Protein AF-A0A934CLJ4-F1 (afdb_monomer_lite)

Foldseek 3Di:
DDDDDDDDDDDDDDDDDDDDDDDDPDDDPPPPDPPPDDPVNVVVVVVPPPPPPDPDPDDDDDDDDDDDDDDDPPVPPVVVVVVVVVVVVVVVVVVCVVPVDPPDPPPPPPDDPDDPDPDDDDDDDDDDDDDDPPPPPCDPVNVVVVVVVVVVVVVVVVVVVVVVVVVVVVVVVVVVVVVVVVVVVVVVVVVVVVVVVVVVVVVVVVVVVVVVVVVVVVVVVVVVCPQPAQQSVLVPPPDPVRSVVSSQVVCVDPVNVPPPVSVVVVVVVVVVVVPPPD

Sequence (278 aa):
MKTPTIGLLSSRGHKHRTGLQGKAPSASKRRPAASALSQDELLAKIDSLDWDETVTPDTASPRNGKANTPYPDHSTSNWRVVAIVATLAVFLAVLYFALAPEPAPRITADEAPTPISSAAGSPATANAGDQAPVAPEISAAAVAAAEERRTALYAHAIEQAEAKVQQKADARRKLREAREAERTRVQAQQERERREKEEARARAERDAEEAARSAKAREQAAAAKGPASPQESCAGETGVIARGFCEARACGKAEWRSHPFCVKRIEEQLRSFGQGGG

Secondary structure (DSSP, 8-state):
--PPP-------------------------PPPTTSS-HHHHHHHHHTS-TT----------------------TTTHHHHHHHHHHHHHHHHHHHHHHS---------------------------------------HHHHHHHHHHHHHHHHHHHHHHHHHHHHHHHHHHHHHHHHHHHHHHHHHHHHHHHHHHHHHHHHHHHHHHHHHHHHHHHHHHHHHT--SSHHHHTTT--SHHHHHHHHHHHHTSTTTTTSHHHHHHHHHHHHHHHHS--

pLDDT: mean 73.6, std 20.49, range [37.88, 98.56]

Radius of gyration: 49.79 Å; chains: 1; bounding box: 113×88×141 Å

Structure (mmCIF, N/CA/C/O backbone):
data_AF-A0A934CLJ4-F1
#
_entry.id   AF-A0A934CLJ4-F1
#
loop_
_atom_site.group_PDB
_atom_site.id
_atom_site.type_symbol
_atom_site.label_atom_id
_atom_site.label_alt_id
_atom_site.label_comp_id
_atom_site.label_asym_id
_atom_site.label_entity_id
_atom_site.label_seq_id
_atom_site.pdbx_PDB_ins_code
_atom_site.Cartn_x
_atom_site.Cartn_y
_atom_site.Cartn_z
_at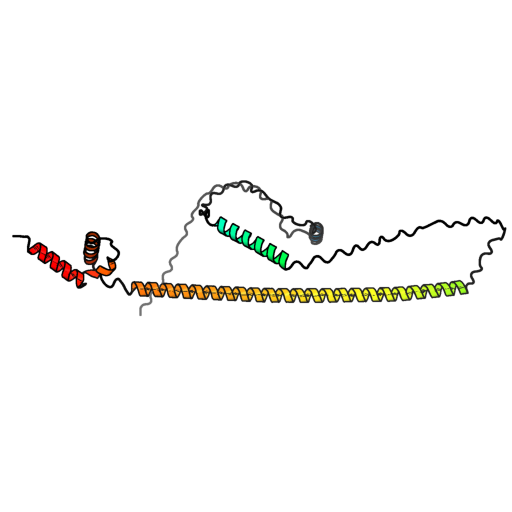om_site.occupancy
_atom_site.B_iso_or_equiv
_atom_site.auth_seq_id
_atom_site.auth_comp_id
_atom_site.auth_asym_id
_atom_site.auth_atom_id
_atom_site.pdbx_PDB_model_num
ATOM 1 N N . MET A 1 1 ? -27.952 51.557 35.970 1.00 43.47 1 MET A N 1
ATOM 2 C CA . MET A 1 1 ? -27.296 50.556 35.101 1.00 43.47 1 MET A CA 1
ATOM 3 C C . MET A 1 1 ? -25.871 50.386 35.608 1.00 43.47 1 MET A C 1
ATOM 5 O O . MET A 1 1 ? -25.142 51.365 35.622 1.00 43.47 1 MET A O 1
ATOM 9 N N . LYS A 1 2 ? -25.534 49.223 36.178 1.00 40.78 2 LYS A N 1
ATOM 10 C CA . LYS A 1 2 ? -24.244 48.961 36.841 1.00 40.78 2 LYS A CA 1
ATOM 11 C C . LYS A 1 2 ? -23.414 48.027 35.959 1.00 40.78 2 LYS A C 1
ATOM 13 O O . LYS A 1 2 ? -23.826 46.898 35.723 1.00 40.78 2 LYS A O 1
ATOM 18 N N . THR A 1 3 ? -22.272 48.506 35.484 1.00 52.91 3 THR A N 1
ATOM 19 C CA . THR A 1 3 ? -21.220 47.719 34.827 1.00 52.91 3 THR A CA 1
ATOM 20 C C . THR A 1 3 ? -20.296 47.102 35.879 1.00 52.91 3 THR A C 1
ATOM 22 O O . THR A 1 3 ? -19.824 47.842 36.744 1.00 52.91 3 THR A O 1
ATOM 25 N N . PRO A 1 4 ? -19.987 45.797 35.825 1.00 62.88 4 PRO A N 1
ATOM 26 C CA . PRO A 1 4 ? -18.894 45.239 36.605 1.00 62.88 4 PRO A CA 1
ATOM 27 C C . PRO A 1 4 ? -17.567 45.281 35.833 1.00 62.88 4 PRO A C 1
ATOM 29 O O . PRO A 1 4 ? -17.445 44.807 34.706 1.00 62.88 4 PRO A O 1
ATOM 32 N N . THR A 1 5 ? -16.575 45.860 36.502 1.00 59.19 5 THR A N 1
ATOM 33 C CA . THR A 1 5 ? -15.150 45.908 36.169 1.00 59.19 5 THR A CA 1
ATOM 34 C C . THR A 1 5 ? -14.530 44.512 36.269 1.00 59.19 5 THR A C 1
ATOM 36 O O . THR A 1 5 ? -14.583 43.892 37.329 1.00 59.19 5 THR A O 1
ATOM 39 N N . ILE A 1 6 ? -13.912 44.020 35.191 1.00 58.59 6 ILE A N 1
ATOM 40 C CA . ILE A 1 6 ? -13.134 42.772 35.198 1.00 58.59 6 ILE A CA 1
ATOM 41 C C . ILE A 1 6 ? -11.700 43.101 35.624 1.00 58.59 6 ILE A C 1
ATOM 43 O O . ILE A 1 6 ? -10.985 43.835 34.943 1.00 58.59 6 ILE A O 1
ATOM 47 N N . GLY A 1 7 ? -11.307 42.575 36.784 1.00 52.12 7 GLY A N 1
ATOM 48 C CA . GLY A 1 7 ? -9.966 42.692 37.343 1.00 52.12 7 GLY A CA 1
ATOM 49 C C . GLY A 1 7 ? -8.978 41.728 36.686 1.00 52.12 7 GLY A C 1
ATOM 50 O O . GLY A 1 7 ? -9.219 40.526 36.598 1.00 52.12 7 GLY A O 1
ATOM 51 N N . LEU A 1 8 ? -7.843 42.282 36.263 1.00 56.00 8 LEU A N 1
ATOM 52 C CA . LEU A 1 8 ? -6.624 41.578 35.872 1.00 56.00 8 LEU A CA 1
ATOM 53 C C . LEU A 1 8 ? -5.983 40.913 37.099 1.00 56.00 8 LEU A C 1
ATOM 55 O O . LEU A 1 8 ? -5.574 41.604 38.032 1.00 56.00 8 LEU A O 1
ATOM 59 N N . LEU A 1 9 ? -5.832 39.588 37.076 1.00 53.31 9 LEU A N 1
ATOM 60 C CA . LEU A 1 9 ? -5.028 38.848 38.050 1.00 53.31 9 LEU A CA 1
ATOM 61 C C . LEU A 1 9 ? -3.759 38.310 37.389 1.00 53.31 9 LEU A C 1
ATOM 63 O O . LEU A 1 9 ? -3.749 37.334 36.646 1.00 53.31 9 LEU A O 1
ATOM 67 N N . SER A 1 10 ? -2.687 39.031 37.702 1.00 47.97 10 SER A N 1
ATOM 68 C CA . SER A 1 10 ? -1.281 38.696 37.534 1.00 47.97 10 SER A CA 1
ATOM 69 C C . SER A 1 10 ? -0.895 37.591 38.523 1.00 47.97 10 SER A C 1
ATOM 71 O O . SER A 1 10 ? -0.959 37.802 39.734 1.00 47.97 10 SER A O 1
ATOM 73 N N . SER A 1 11 ? -0.472 36.423 38.033 1.00 51.44 11 SER A N 1
ATOM 74 C CA . SER A 1 11 ? 0.137 35.380 38.868 1.00 51.44 11 SER A CA 1
ATOM 75 C C . SER A 1 11 ? 1.619 35.231 38.532 1.00 51.44 11 SER A C 1
ATOM 77 O O . SER A 1 11 ? 2.007 34.754 37.465 1.00 51.44 11 SER A O 1
ATOM 79 N N . ARG A 1 12 ? 2.427 35.694 39.489 1.00 51.38 12 ARG A N 1
ATOM 80 C CA . ARG A 1 12 ? 3.889 35.667 39.551 1.00 51.38 12 ARG A CA 1
ATOM 81 C C . ARG A 1 12 ? 4.458 34.248 39.560 1.00 51.38 12 ARG A C 1
ATOM 83 O O . ARG A 1 12 ? 3.846 33.306 40.047 1.00 51.38 12 ARG A O 1
ATOM 90 N N . GLY A 1 13 ? 5.693 34.168 39.072 1.00 46.34 13 GLY A N 1
ATOM 91 C CA . GLY A 1 13 ? 6.488 32.960 38.910 1.00 46.34 13 GLY A CA 1
ATOM 92 C C . GLY A 1 13 ? 6.740 32.130 40.169 1.00 46.34 13 GLY A C 1
ATOM 93 O O . GLY A 1 13 ? 6.868 32.634 41.285 1.00 46.34 13 GLY A O 1
ATOM 94 N N . HIS A 1 14 ? 6.950 30.840 39.923 1.00 41.31 14 HIS A N 1
ATOM 95 C CA . HIS A 1 14 ? 7.683 29.940 40.802 1.00 41.31 14 HIS A CA 1
ATOM 96 C C . HIS A 1 14 ? 8.909 29.420 40.050 1.00 41.31 14 HIS A C 1
ATOM 98 O O . HIS A 1 14 ? 8.807 28.646 39.102 1.00 41.31 14 HIS A O 1
ATOM 104 N N . LYS A 1 15 ? 10.088 29.895 40.467 1.00 48.56 15 LYS A N 1
ATOM 105 C CA . LYS A 1 15 ? 11.386 29.335 40.085 1.00 48.56 15 LYS A CA 1
ATOM 106 C C . LYS A 1 15 ? 11.663 28.149 41.007 1.00 48.56 15 LYS A C 1
ATOM 108 O O . LYS A 1 15 ? 12.093 28.359 42.137 1.00 48.56 15 LYS A O 1
ATOM 113 N N . HIS A 1 16 ? 11.475 26.923 40.527 1.00 43.22 16 HIS A N 1
ATOM 114 C CA . HIS A 1 16 ? 12.091 25.760 41.162 1.00 43.22 16 HIS A CA 1
ATOM 115 C C . HIS A 1 16 ? 13.487 25.549 40.580 1.00 43.22 16 HIS A C 1
ATOM 117 O O . HIS A 1 16 ? 13.670 25.140 39.437 1.00 43.22 16 HIS A O 1
ATOM 123 N N . ARG A 1 17 ? 14.479 25.887 41.403 1.00 48.97 17 ARG A N 1
ATOM 124 C CA . ARG A 1 17 ? 15.897 25.597 41.217 1.00 48.97 17 ARG A CA 1
ATOM 125 C C . ARG A 1 17 ? 16.159 24.242 41.874 1.00 48.97 17 ARG A C 1
ATOM 127 O O . ARG A 1 17 ? 16.379 24.185 43.078 1.00 48.97 17 ARG A O 1
ATOM 134 N N . THR A 1 18 ? 16.111 23.158 41.109 1.00 54.62 18 THR A N 1
ATOM 135 C CA . THR A 1 18 ? 16.647 21.862 41.541 1.00 54.62 18 THR A CA 1
ATOM 136 C C . THR A 1 18 ? 18.012 21.675 40.899 1.00 54.62 18 THR A C 1
ATOM 138 O O . THR A 1 18 ? 18.153 21.489 39.693 1.00 54.62 18 THR A O 1
ATOM 141 N N . GLY A 1 19 ? 19.043 21.807 41.731 1.00 53.06 19 GLY A N 1
ATOM 142 C CA . GLY A 1 19 ? 20.395 21.415 41.381 1.00 53.06 19 GLY A CA 1
ATOM 143 C C . GLY A 1 19 ? 20.457 19.900 41.256 1.00 53.06 19 GLY A C 1
ATOM 144 O O . GLY A 1 19 ? 20.259 19.186 42.235 1.00 53.06 19 GLY A O 1
ATOM 145 N N . LEU A 1 20 ? 20.757 19.421 40.054 1.00 49.03 20 LEU A N 1
ATOM 146 C CA . LEU A 1 20 ? 21.287 18.086 39.844 1.00 49.03 20 LEU A CA 1
ATOM 147 C C . LEU A 1 20 ? 22.636 18.225 39.153 1.00 49.03 20 LEU A C 1
ATOM 149 O O . LEU A 1 20 ? 22.788 18.883 38.127 1.00 49.03 20 LEU A O 1
ATOM 153 N N . GLN A 1 21 ? 23.616 17.647 39.835 1.00 46.59 21 GLN A N 1
ATOM 154 C CA . GLN A 1 21 ? 25.028 17.609 39.520 1.00 46.59 21 GLN A CA 1
ATOM 155 C C . GLN A 1 21 ? 25.246 17.183 38.067 1.00 46.59 21 GLN A C 1
ATOM 157 O O . GLN A 1 21 ? 24.795 16.119 37.637 1.00 46.59 21 GLN A O 1
ATOM 162 N N . GLY A 1 22 ? 25.959 18.025 37.320 1.00 40.25 22 GLY A N 1
ATOM 163 C CA . GLY A 1 22 ? 26.424 17.714 35.980 1.00 40.25 22 GLY A CA 1
ATOM 164 C C . GLY A 1 22 ? 27.410 16.553 36.026 1.00 40.25 22 GLY A C 1
ATOM 165 O O . GLY A 1 22 ? 28.587 16.738 36.325 1.00 40.25 22 GLY A O 1
ATOM 166 N N . LYS A 1 23 ? 26.930 15.351 35.700 1.00 45.44 23 LYS A N 1
ATOM 167 C CA . LYS A 1 23 ? 27.780 14.300 35.141 1.00 45.44 23 LYS A CA 1
ATOM 168 C C . LYS A 1 23 ? 28.369 14.837 33.840 1.00 45.44 23 LYS A C 1
ATOM 170 O O . LYS A 1 23 ? 27.632 15.283 32.962 1.00 45.44 23 LYS A O 1
ATOM 175 N N . ALA A 1 24 ? 29.694 14.800 33.746 1.00 49.22 24 ALA A N 1
ATOM 176 C CA . ALA A 1 24 ? 30.433 15.138 32.543 1.00 49.22 24 ALA A CA 1
ATOM 177 C C . ALA A 1 24 ? 29.841 14.399 31.325 1.00 49.22 24 ALA A C 1
ATOM 179 O O . ALA A 1 24 ? 29.610 13.187 31.411 1.00 49.22 24 ALA A O 1
ATOM 180 N N . PRO A 1 25 ? 29.593 15.083 30.195 1.00 46.69 25 PRO A N 1
ATOM 181 C CA . PRO A 1 25 ? 29.253 14.400 28.964 1.00 46.69 25 PRO A CA 1
ATOM 182 C C . PRO A 1 25 ? 30.481 13.605 28.520 1.00 46.69 25 PRO A C 1
ATOM 184 O O . PRO A 1 25 ? 31.474 14.161 28.053 1.00 46.69 25 PRO A O 1
ATOM 187 N N . SER A 1 26 ? 30.405 12.285 28.691 1.00 45.12 26 SER A N 1
ATOM 188 C CA . SER A 1 26 ? 31.220 11.337 27.939 1.00 45.12 26 SER A CA 1
ATOM 189 C C . SER A 1 26 ? 31.194 11.757 26.472 1.00 45.12 26 SER A C 1
ATOM 191 O O . SER A 1 26 ? 30.124 12.060 25.936 1.00 45.12 26 SER A O 1
ATOM 193 N N . ALA A 1 27 ? 32.380 11.847 25.871 1.00 51.47 27 ALA A N 1
ATOM 194 C CA . ALA A 1 27 ? 32.611 12.269 24.502 1.00 51.47 27 ALA A CA 1
ATOM 195 C C . ALA A 1 27 ? 31.783 11.418 23.530 1.00 51.47 27 ALA A C 1
ATOM 197 O O . ALA A 1 27 ? 32.217 10.389 23.016 1.00 51.47 27 ALA A O 1
ATOM 198 N N . SER A 1 28 ? 30.560 11.880 23.279 1.00 45.19 28 SER A N 1
ATOM 199 C CA . SER A 1 28 ? 29.764 11.494 22.133 1.00 45.19 28 SER A CA 1
ATOM 200 C C . SER A 1 28 ? 30.617 11.785 20.908 1.00 45.19 28 SER A C 1
ATOM 202 O O . SER A 1 28 ? 30.963 12.941 20.646 1.00 45.19 28 SER A O 1
ATOM 204 N N . LYS A 1 29 ? 30.998 10.721 20.192 1.00 49.94 29 LYS A N 1
ATOM 205 C CA . LYS A 1 29 ? 31.448 10.778 18.803 1.00 49.94 29 LYS A CA 1
ATOM 206 C C . LYS A 1 29 ? 30.400 11.583 18.039 1.00 49.94 29 LYS A C 1
ATOM 208 O O . LYS A 1 29 ? 29.399 11.038 17.579 1.00 49.94 29 LYS A O 1
ATOM 213 N N . ARG A 1 30 ? 30.618 12.897 17.948 1.00 41.31 30 ARG A N 1
ATOM 214 C CA . ARG A 1 30 ? 29.887 13.778 17.048 1.00 41.31 30 ARG A CA 1
ATOM 215 C C . ARG A 1 30 ? 30.091 13.189 15.663 1.00 41.31 30 ARG A C 1
ATOM 217 O O . ARG A 1 30 ? 31.184 13.273 15.110 1.00 41.31 30 ARG A O 1
ATOM 224 N N . ARG A 1 31 ? 29.051 12.547 15.127 1.00 53.31 31 ARG A N 1
ATOM 225 C CA . ARG A 1 31 ? 28.961 12.334 13.687 1.00 53.31 31 ARG A CA 1
ATOM 226 C C . ARG A 1 31 ? 29.119 13.717 13.045 1.00 53.31 31 ARG A C 1
ATOM 228 O O . ARG A 1 31 ? 28.421 14.639 13.481 1.00 53.31 31 ARG A O 1
ATOM 235 N N . PRO A 1 32 ? 30.050 13.895 12.096 1.00 50.75 32 PRO A N 1
ATOM 236 C CA . PRO A 1 32 ? 30.158 15.154 11.381 1.00 50.75 32 PRO A CA 1
ATOM 237 C C . PRO A 1 32 ? 28.807 15.457 10.728 1.00 50.75 32 PRO A C 1
ATOM 239 O O . PRO A 1 32 ? 28.125 14.552 10.240 1.00 50.75 32 PRO A O 1
ATOM 242 N N . ALA A 1 33 ? 28.390 16.721 10.784 1.00 51.31 33 ALA A N 1
ATOM 243 C CA . ALA A 1 33 ? 27.201 17.175 10.083 1.00 51.31 33 ALA A CA 1
ATOM 244 C C . ALA A 1 33 ? 27.363 16.845 8.590 1.00 51.31 33 ALA A C 1
ATOM 246 O O . ALA A 1 33 ? 28.395 17.156 7.998 1.00 51.31 33 ALA A O 1
ATOM 247 N N . ALA A 1 34 ? 26.356 16.207 7.992 1.00 52.91 34 ALA A N 1
ATOM 248 C CA . ALA A 1 34 ? 26.368 15.725 6.605 1.00 52.91 34 ALA A CA 1
ATOM 249 C C . ALA A 1 34 ? 26.437 16.844 5.541 1.00 52.91 34 ALA A C 1
ATOM 251 O O . ALA A 1 34 ? 26.334 16.579 4.351 1.00 52.91 34 ALA A O 1
ATOM 252 N N . SER A 1 35 ? 26.605 18.095 5.962 1.00 53.34 35 SER A N 1
ATOM 253 C CA . SER A 1 35 ? 26.560 19.299 5.136 1.00 53.34 35 SER A CA 1
ATOM 254 C C . SER A 1 35 ? 27.938 19.892 4.805 1.00 53.34 35 SER A C 1
ATOM 256 O O . SER A 1 35 ? 27.996 20.992 4.270 1.00 53.34 35 SER A O 1
ATOM 258 N N . ALA A 1 36 ? 29.040 19.190 5.097 1.00 52.06 36 ALA A N 1
ATOM 259 C CA . ALA A 1 36 ? 30.405 19.677 4.839 1.00 52.06 36 ALA A CA 1
ATOM 260 C C . ALA A 1 36 ? 31.214 18.835 3.832 1.00 52.06 36 ALA A C 1
ATOM 262 O O . ALA A 1 36 ? 32.422 19.015 3.726 1.00 52.06 36 ALA A O 1
ATOM 263 N N . LEU A 1 37 ? 30.577 17.908 3.114 1.00 57.59 37 LEU A N 1
ATOM 264 C CA . LEU A 1 37 ? 31.243 17.076 2.108 1.00 57.59 37 LEU A CA 1
ATOM 265 C C . LEU A 1 37 ? 30.983 17.665 0.721 1.00 57.59 37 LEU A C 1
ATOM 267 O O . LEU A 1 37 ? 29.829 17.908 0.364 1.00 57.59 37 LEU A O 1
ATOM 271 N N . SER A 1 38 ? 32.048 17.920 -0.042 1.00 76.12 38 SER A N 1
ATOM 272 C CA . SER A 1 38 ? 31.923 18.339 -1.438 1.00 76.12 38 SER A CA 1
ATOM 273 C C . SER A 1 38 ? 31.208 17.249 -2.242 1.00 76.12 38 SER A C 1
ATOM 275 O O . SER A 1 38 ? 31.270 16.063 -1.910 1.00 76.12 38 SER A O 1
ATOM 277 N N . GLN A 1 39 ? 30.492 17.649 -3.294 1.00 75.75 39 GLN A N 1
ATOM 278 C CA . GLN A 1 39 ? 29.683 16.740 -4.112 1.00 75.75 39 GLN A CA 1
ATOM 279 C C . GLN A 1 39 ? 30.509 15.565 -4.670 1.00 75.75 39 GLN A C 1
ATOM 281 O O . GLN A 1 39 ? 30.016 14.439 -4.719 1.00 75.75 39 GLN A O 1
ATOM 286 N N . ASP A 1 40 ? 31.782 15.809 -4.983 1.00 76.31 40 ASP A N 1
ATOM 287 C CA . ASP A 1 40 ? 32.716 14.794 -5.476 1.00 76.31 40 ASP A CA 1
ATOM 288 C C . ASP A 1 40 ? 33.113 13.778 -4.393 1.00 76.31 40 ASP A C 1
ATOM 290 O O . ASP A 1 40 ? 33.244 12.588 -4.673 1.00 76.31 40 ASP A O 1
ATOM 294 N N . GLU A 1 41 ? 33.226 14.200 -3.129 1.00 75.19 41 GLU A N 1
ATOM 295 C CA . GLU A 1 41 ? 33.520 13.288 -2.016 1.00 75.19 41 GLU A CA 1
ATOM 296 C C . GLU A 1 41 ? 32.293 12.445 -1.627 1.00 75.19 41 GLU A C 1
ATOM 298 O O . GLU A 1 41 ? 32.416 11.313 -1.153 1.00 75.19 41 GLU A O 1
ATOM 303 N N . LEU A 1 42 ? 31.094 12.986 -1.859 1.00 76.38 42 LEU A N 1
ATOM 304 C CA . LEU A 1 42 ? 29.827 12.271 -1.715 1.00 76.38 42 LEU A CA 1
ATOM 305 C C . LEU A 1 42 ? 29.674 11.190 -2.790 1.00 76.38 42 LEU A C 1
ATOM 307 O O . LEU A 1 42 ? 29.282 10.071 -2.466 1.00 76.38 42 LEU A O 1
ATOM 311 N N . LEU A 1 43 ? 30.040 11.493 -4.038 1.00 73.62 43 LEU A N 1
ATOM 312 C CA . LEU A 1 43 ? 30.034 10.523 -5.136 1.00 73.62 43 LEU A CA 1
ATOM 313 C C . LEU A 1 43 ? 31.081 9.422 -4.928 1.00 73.62 43 LEU A C 1
ATOM 315 O O . LEU A 1 43 ? 30.746 8.249 -5.057 1.00 73.62 43 LEU A O 1
ATOM 319 N N . ALA A 1 44 ? 32.293 9.769 -4.484 1.00 75.56 44 ALA A N 1
ATOM 320 C CA . ALA A 1 44 ? 33.327 8.780 -4.171 1.00 75.56 44 ALA A CA 1
ATOM 321 C C . ALA A 1 44 ? 32.926 7.833 -3.022 1.00 75.56 44 ALA A C 1
ATOM 323 O O . ALA A 1 44 ? 33.234 6.645 -3.062 1.00 75.56 44 ALA A O 1
ATOM 324 N N . LYS A 1 45 ? 32.199 8.334 -2.011 1.00 73.69 45 LYS A N 1
ATOM 325 C CA . LYS A 1 45 ? 31.682 7.501 -0.908 1.00 73.69 45 LYS A CA 1
ATOM 326 C C . LYS A 1 45 ? 30.520 6.597 -1.315 1.00 73.69 45 LYS A C 1
ATOM 328 O O . LYS A 1 45 ? 30.359 5.536 -0.716 1.00 73.69 45 LYS A O 1
ATOM 333 N N . ILE A 1 46 ? 29.714 7.013 -2.292 1.00 74.94 46 ILE A N 1
ATOM 334 C CA . ILE A 1 46 ? 28.617 6.200 -2.835 1.00 74.94 46 ILE A CA 1
ATOM 335 C C . ILE A 1 46 ? 29.170 5.084 -3.729 1.00 74.94 46 ILE A C 1
ATOM 337 O O . ILE A 1 46 ? 28.672 3.966 -3.641 1.00 74.94 46 ILE A O 1
ATOM 341 N N . ASP A 1 47 ? 30.227 5.352 -4.500 1.00 75.50 47 ASP A N 1
ATOM 342 C CA . ASP A 1 47 ? 30.923 4.325 -5.290 1.00 75.50 47 ASP A CA 1
ATOM 343 C C . ASP A 1 47 ? 31.735 3.349 -4.421 1.00 75.50 47 ASP A C 1
ATOM 345 O O . ASP A 1 47 ? 31.928 2.202 -4.808 1.00 75.50 47 ASP A O 1
ATOM 349 N N . SER A 1 48 ? 32.184 3.762 -3.227 1.00 67.69 48 SER A N 1
ATOM 350 C CA . SER A 1 48 ? 32.874 2.864 -2.285 1.00 67.69 48 SER A CA 1
ATOM 351 C C . SER A 1 48 ? 31.941 2.015 -1.415 1.00 67.69 48 SER A C 1
ATOM 353 O O . SER A 1 48 ? 32.419 1.202 -0.626 1.00 67.69 48 SER A O 1
ATOM 355 N N . LEU A 1 49 ? 30.626 2.249 -1.475 1.00 63.38 49 LEU A N 1
ATOM 356 C CA . LEU A 1 49 ? 29.654 1.379 -0.821 1.00 63.38 49 LEU A CA 1
ATOM 357 C C . LEU A 1 49 ? 29.513 0.137 -1.695 1.00 63.38 49 LEU A C 1
ATOM 359 O O . LEU A 1 49 ? 28.894 0.180 -2.749 1.00 63.38 49 LEU A O 1
ATOM 363 N N . ASP A 1 50 ? 30.157 -0.938 -1.259 1.00 53.97 50 ASP A N 1
ATOM 364 C CA . ASP A 1 50 ? 30.128 -2.241 -1.908 1.00 53.97 50 ASP A CA 1
ATOM 365 C C . ASP A 1 50 ? 28.689 -2.785 -1.869 1.00 53.97 50 ASP A C 1
ATOM 367 O O . ASP A 1 50 ? 28.168 -3.158 -0.816 1.00 53.97 50 ASP A O 1
ATOM 371 N N . TRP A 1 51 ? 27.990 -2.721 -3.004 1.00 66.38 51 TRP A N 1
ATOM 372 C CA . TRP A 1 51 ? 26.579 -3.117 -3.117 1.00 66.38 51 TRP A CA 1
ATOM 373 C C . TRP A 1 51 ? 26.394 -4.635 -3.265 1.00 66.38 51 TRP A C 1
ATOM 375 O O . TRP A 1 51 ? 25.252 -5.094 -3.297 1.00 66.38 51 TRP A O 1
ATOM 385 N N . ASP A 1 52 ? 27.487 -5.403 -3.327 1.00 44.53 52 ASP A N 1
ATOM 386 C CA . ASP A 1 52 ? 27.473 -6.862 -3.500 1.00 44.53 52 ASP A CA 1
ATOM 387 C C . ASP A 1 52 ? 27.590 -7.654 -2.185 1.00 44.53 52 ASP A C 1
ATOM 389 O O . ASP A 1 52 ? 27.597 -8.887 -2.199 1.00 44.53 52 ASP A O 1
ATOM 393 N N . GLU A 1 53 ? 27.599 -6.994 -1.021 1.00 43.41 53 GLU A N 1
ATOM 394 C CA . GLU A 1 53 ? 27.527 -7.709 0.255 1.00 43.41 53 GLU A CA 1
ATOM 395 C C . GLU A 1 53 ? 26.077 -8.148 0.527 1.00 43.41 53 GLU A C 1
ATOM 397 O O . GLU A 1 53 ? 25.265 -7.454 1.147 1.00 43.41 53 GLU A O 1
ATOM 402 N N . THR A 1 54 ? 25.727 -9.330 0.012 1.00 44.69 54 THR A N 1
ATOM 403 C CA . THR A 1 54 ? 24.506 -10.057 0.365 1.00 44.69 54 THR A CA 1
ATOM 404 C C . THR A 1 54 ? 24.408 -10.163 1.882 1.00 44.69 54 THR A C 1
ATOM 406 O O . THR A 1 54 ? 25.142 -10.927 2.507 1.00 44.69 54 THR A O 1
ATOM 409 N N . VAL A 1 55 ? 23.488 -9.401 2.472 1.00 46.16 55 VAL A N 1
ATOM 410 C CA . VAL A 1 55 ? 23.156 -9.458 3.897 1.00 46.16 55 VAL A CA 1
ATOM 411 C C . VAL A 1 55 ? 22.600 -10.848 4.209 1.00 46.16 55 VAL A C 1
ATOM 413 O O . VAL A 1 55 ? 21.402 -11.103 4.086 1.00 46.16 55 VAL A O 1
ATOM 416 N N . THR A 1 56 ? 23.476 -11.763 4.611 1.00 41.53 56 THR A N 1
ATOM 417 C CA . THR A 1 56 ? 23.100 -13.002 5.288 1.00 41.53 56 THR A CA 1
ATOM 418 C C . THR A 1 56 ? 22.684 -12.651 6.718 1.00 41.53 56 THR A C 1
ATOM 420 O O . THR A 1 56 ? 23.486 -12.074 7.458 1.00 41.53 56 THR A O 1
ATOM 423 N N . PRO A 1 57 ? 21.447 -12.957 7.140 1.00 46.25 57 PRO A N 1
ATOM 424 C CA . PRO A 1 57 ? 20.988 -12.674 8.489 1.00 46.25 57 PRO A CA 1
ATOM 425 C C . PRO A 1 57 ? 21.501 -13.757 9.446 1.00 46.25 57 PRO A C 1
ATOM 427 O O . PRO A 1 57 ? 20.737 -14.623 9.858 1.00 46.25 57 PRO A O 1
ATOM 430 N N . ASP A 1 58 ? 22.782 -13.702 9.814 1.00 41.03 58 ASP A N 1
ATOM 431 C CA . ASP A 1 58 ? 23.341 -14.587 10.838 1.00 41.03 58 ASP A CA 1
ATOM 432 C C . ASP A 1 58 ? 23.579 -13.855 12.167 1.00 41.03 58 ASP A C 1
ATOM 434 O O . ASP A 1 58 ? 24.426 -12.977 12.319 1.00 41.03 58 ASP A O 1
ATOM 438 N N . THR A 1 59 ? 22.788 -14.283 13.154 1.00 49.88 59 THR A N 1
ATOM 439 C CA . THR A 1 59 ? 23.170 -14.500 14.559 1.00 49.88 59 THR A CA 1
ATOM 440 C C . THR A 1 59 ? 24.073 -13.457 15.229 1.00 49.88 59 THR A C 1
ATOM 442 O O . THR A 1 59 ? 25.248 -13.697 15.505 1.00 49.88 59 THR A O 1
ATOM 445 N N . ALA A 1 60 ? 23.475 -12.347 15.669 1.00 39.31 60 ALA A N 1
ATOM 446 C CA . ALA A 1 60 ? 24.045 -11.522 16.732 1.00 39.31 60 ALA A CA 1
ATOM 447 C C . ALA A 1 60 ? 23.442 -11.900 18.098 1.00 39.31 60 ALA A C 1
ATOM 449 O O . ALA A 1 60 ? 22.299 -11.590 18.429 1.00 39.31 60 ALA A O 1
ATOM 450 N N . SER A 1 61 ? 24.275 -12.581 18.880 1.00 39.03 61 SER A N 1
ATOM 451 C CA . SER A 1 61 ? 24.146 -12.906 20.302 1.00 39.03 61 SER A CA 1
ATOM 452 C C . SER A 1 61 ? 23.740 -11.697 21.178 1.00 39.03 61 SER A C 1
ATOM 454 O O . SER A 1 61 ? 24.290 -10.604 20.995 1.00 39.03 61 SER A O 1
ATOM 456 N N . PRO A 1 62 ? 22.830 -11.844 22.166 1.00 48.25 62 PRO A N 1
ATOM 457 C CA . PRO A 1 62 ? 22.431 -10.740 23.031 1.00 48.25 62 PRO A CA 1
ATOM 458 C C . PRO A 1 62 ? 23.482 -10.505 24.123 1.00 48.25 62 PRO A C 1
ATOM 460 O O . PRO A 1 62 ? 23.646 -11.281 25.066 1.00 48.25 62 PRO A O 1
ATOM 463 N N . ARG A 1 63 ? 24.198 -9.385 24.012 1.00 46.50 63 ARG A N 1
ATOM 464 C CA . ARG A 1 63 ? 25.138 -8.916 25.032 1.00 46.50 63 ARG A CA 1
ATOM 465 C C . ARG A 1 63 ? 24.368 -8.202 26.147 1.00 46.50 63 ARG A C 1
ATOM 467 O O . ARG A 1 63 ? 23.791 -7.142 25.936 1.00 46.50 63 ARG A O 1
ATOM 474 N N . ASN A 1 64 ? 24.388 -8.827 27.324 1.00 53.62 64 ASN A N 1
ATOM 475 C CA . ASN A 1 64 ? 23.993 -8.338 28.647 1.00 53.62 64 ASN A CA 1
ATOM 476 C C . ASN A 1 64 ? 23.815 -6.813 28.789 1.00 53.62 64 ASN A C 1
ATOM 478 O O . ASN A 1 64 ? 24.790 -6.063 28.849 1.00 53.62 64 ASN A O 1
ATOM 482 N N . GLY A 1 65 ? 22.568 -6.392 28.999 1.00 39.41 65 GLY A N 1
ATOM 483 C CA . GLY A 1 65 ? 22.205 -5.068 29.494 1.00 39.41 65 GLY A CA 1
ATOM 484 C C . GLY A 1 65 ? 21.022 -5.190 30.447 1.00 39.41 65 GLY A C 1
ATOM 485 O O . GLY A 1 65 ? 19.877 -5.244 30.015 1.00 39.41 65 GLY A O 1
ATOM 486 N N . LYS A 1 66 ? 21.307 -5.280 31.750 1.00 50.12 66 LYS A N 1
ATOM 487 C CA . LYS A 1 66 ? 20.308 -5.275 32.825 1.00 50.12 66 LYS A CA 1
ATOM 488 C C . LYS A 1 66 ? 19.487 -3.983 32.761 1.00 50.12 66 LYS A C 1
ATOM 490 O O . LYS A 1 66 ? 19.995 -2.920 33.105 1.00 50.12 66 LYS A O 1
ATOM 495 N N . ALA A 1 67 ? 18.218 -4.091 32.391 1.00 44.59 67 ALA A N 1
ATOM 496 C CA . ALA A 1 67 ? 17.207 -3.081 32.668 1.00 44.59 67 ALA A CA 1
ATOM 497 C C . ALA A 1 67 ? 15.945 -3.803 33.148 1.00 44.59 67 ALA A C 1
ATOM 499 O O . ALA A 1 67 ? 15.260 -4.471 32.377 1.00 44.59 67 ALA A O 1
ATOM 500 N N . ASN A 1 68 ? 15.688 -3.697 34.453 1.00 53.47 68 ASN A N 1
ATOM 501 C CA . ASN A 1 68 ? 14.468 -4.163 35.095 1.00 53.47 68 ASN A CA 1
ATOM 502 C C . ASN A 1 68 ? 13.268 -3.459 34.453 1.00 53.47 68 ASN A C 1
ATOM 504 O O . ASN A 1 68 ? 13.012 -2.287 34.723 1.00 53.47 68 ASN A O 1
ATOM 508 N N . THR A 1 69 ? 12.532 -4.185 33.623 1.00 46.91 69 THR A N 1
ATOM 509 C CA . THR A 1 69 ? 11.147 -3.867 33.279 1.00 46.91 69 THR A CA 1
ATOM 510 C C . THR A 1 69 ? 10.297 -5.056 33.725 1.00 46.91 69 THR A C 1
ATOM 512 O O . THR A 1 69 ? 10.725 -6.197 33.538 1.00 46.91 69 THR A O 1
ATOM 515 N N . PRO A 1 70 ? 9.149 -4.831 34.385 1.00 55.66 70 PRO A N 1
ATOM 516 C CA . PRO A 1 70 ? 8.276 -5.919 34.794 1.00 55.66 70 PRO A CA 1
ATOM 517 C C . PRO A 1 70 ? 7.642 -6.508 33.531 1.00 55.66 70 PRO A C 1
ATOM 519 O O . PRO A 1 70 ? 6.772 -5.894 32.915 1.00 55.66 70 PRO A O 1
ATOM 522 N N . TYR A 1 71 ? 8.129 -7.674 33.115 1.00 41.69 71 TYR A N 1
ATOM 523 C CA . TYR A 1 71 ? 7.493 -8.472 32.076 1.00 41.69 71 TYR A CA 1
ATOM 524 C C . TYR A 1 71 ? 6.185 -9.053 32.632 1.00 41.69 71 TYR A C 1
ATOM 526 O O . TYR A 1 71 ? 6.210 -9.642 33.714 1.00 41.69 71 TYR A O 1
ATOM 534 N N . PRO A 1 72 ? 5.052 -8.929 31.923 1.00 51.03 72 PRO A N 1
ATOM 535 C CA . PRO A 1 72 ? 3.899 -9.775 32.184 1.00 51.03 72 PRO A CA 1
ATOM 536 C C . PRO A 1 72 ? 4.236 -11.218 31.783 1.00 51.03 72 PRO A C 1
ATOM 538 O O . PRO A 1 72 ? 4.741 -11.474 30.686 1.00 51.03 72 PRO A O 1
ATOM 541 N N . ASP A 1 73 ? 3.961 -12.160 32.683 1.00 46.91 73 ASP A N 1
ATOM 542 C CA . ASP A 1 73 ? 4.105 -13.598 32.468 1.00 46.91 73 ASP A CA 1
ATOM 543 C C . ASP A 1 73 ? 3.223 -14.077 31.296 1.00 46.91 73 ASP A C 1
ATOM 545 O O . ASP A 1 73 ? 2.063 -14.448 31.462 1.00 46.91 73 ASP A O 1
ATOM 549 N N . HIS A 1 74 ? 3.783 -14.111 30.085 1.00 49.62 74 HIS A N 1
ATOM 550 C CA . HIS A 1 74 ? 3.182 -14.726 28.890 1.00 49.62 74 HIS A CA 1
ATOM 551 C C . HIS A 1 74 ? 3.663 -16.174 28.660 1.00 49.62 74 HIS A C 1
ATOM 553 O O . HIS A 1 74 ? 3.746 -16.649 27.527 1.00 49.62 74 HIS A O 1
ATOM 559 N N . SER A 1 75 ? 3.961 -16.907 29.736 1.00 55.38 75 SER A N 1
ATOM 560 C CA . SER A 1 75 ? 4.489 -18.283 29.693 1.00 55.38 75 SER A CA 1
ATOM 561 C C . SER A 1 75 ? 3.532 -19.308 29.043 1.00 55.38 75 SER A C 1
ATOM 563 O O . SER A 1 75 ? 3.967 -20.329 28.518 1.00 55.38 75 SER A O 1
ATOM 565 N N . THR A 1 76 ? 2.227 -19.024 28.960 1.00 55.75 76 THR A N 1
ATOM 566 C CA . THR A 1 76 ? 1.229 -19.959 28.402 1.00 55.75 76 THR A CA 1
ATOM 567 C C . THR A 1 76 ? 0.824 -19.692 26.946 1.00 55.75 76 THR A C 1
ATOM 569 O O . THR A 1 76 ? 0.031 -20.458 26.398 1.00 55.75 76 THR A O 1
ATOM 572 N N . SER A 1 77 ? 1.362 -18.657 26.283 1.00 58.09 77 SER A N 1
ATOM 573 C CA . SER A 1 77 ? 0.950 -18.282 24.911 1.00 58.09 77 SER A CA 1
ATOM 574 C C . SER A 1 77 ? 1.889 -18.790 23.805 1.00 58.09 77 SER A C 1
ATOM 576 O O . SER A 1 77 ? 1.470 -18.980 22.662 1.00 58.09 77 SER A O 1
ATOM 578 N N . ASN A 1 78 ? 3.152 -19.088 24.129 1.00 64.19 78 ASN A N 1
ATOM 579 C CA . ASN A 1 78 ? 4.163 -19.414 23.115 1.00 64.19 78 ASN A CA 1
ATOM 580 C C . ASN A 1 78 ? 3.912 -20.755 22.402 1.00 64.19 78 ASN A C 1
ATOM 582 O O . ASN A 1 78 ? 4.219 -20.880 21.219 1.00 64.19 78 ASN A O 1
ATOM 586 N N . TRP A 1 79 ? 3.286 -21.738 23.060 1.00 80.31 79 TRP A N 1
ATOM 587 C CA . TRP A 1 79 ? 3.001 -23.034 22.427 1.00 80.31 79 TRP A CA 1
ATOM 588 C C . TRP A 1 79 ? 1.977 -22.925 21.289 1.00 80.31 79 TRP A C 1
ATOM 590 O O . TRP A 1 79 ? 2.080 -23.651 20.302 1.00 80.31 79 TRP A O 1
ATOM 600 N N . ARG A 1 80 ? 1.026 -21.981 21.380 1.00 81.50 80 ARG A N 1
ATOM 601 C CA . ARG A 1 80 ? 0.042 -21.735 20.315 1.00 81.50 80 ARG A CA 1
ATOM 602 C C . ARG A 1 80 ? 0.706 -21.142 19.081 1.00 81.50 80 ARG A C 1
ATOM 604 O O . ARG A 1 80 ? 0.411 -21.571 17.973 1.00 81.50 80 ARG A O 1
ATOM 611 N N . VAL A 1 81 ? 1.636 -20.206 19.272 1.00 81.44 81 VAL A N 1
ATOM 612 C CA . VAL A 1 81 ? 2.397 -19.608 18.165 1.00 81.44 81 VAL A CA 1
ATOM 613 C C . VAL A 1 81 ? 3.266 -20.666 17.483 1.00 81.44 81 VAL A C 1
ATOM 615 O O . VAL A 1 81 ? 3.247 -20.766 16.260 1.00 81.44 81 VAL A O 1
ATOM 618 N N . VAL A 1 82 ? 3.946 -21.521 18.253 1.00 85.38 82 VAL A N 1
ATOM 619 C CA . VAL A 1 82 ? 4.757 -22.623 17.702 1.00 85.38 82 VAL A CA 1
ATOM 620 C C . VAL A 1 82 ? 3.894 -23.630 16.931 1.00 85.38 82 VAL A C 1
ATOM 622 O O . VAL A 1 82 ? 4.265 -24.027 15.829 1.00 85.38 82 VAL A O 1
ATOM 625 N N . ALA A 1 83 ? 2.717 -23.997 17.449 1.00 88.38 83 ALA A N 1
ATOM 626 C CA . ALA A 1 83 ? 1.794 -24.902 16.760 1.00 88.38 83 ALA A CA 1
ATOM 627 C C . ALA A 1 83 ? 1.251 -24.306 15.446 1.00 88.38 83 ALA A C 1
ATOM 629 O O . ALA A 1 83 ? 1.149 -25.010 14.438 1.00 88.38 83 ALA A O 1
ATOM 630 N N . ILE A 1 84 ? 0.947 -23.004 15.427 1.00 90.00 84 ILE A N 1
ATOM 631 C CA . ILE A 1 84 ? 0.497 -22.305 14.215 1.00 90.00 84 ILE A CA 1
ATOM 632 C C . ILE A 1 84 ? 1.620 -22.257 13.172 1.00 90.00 84 ILE A C 1
ATOM 634 O O . ILE A 1 84 ? 1.381 -22.560 12.009 1.00 90.00 84 ILE A O 1
ATOM 638 N N . VAL A 1 85 ? 2.857 -21.947 13.568 1.00 93.19 85 VAL A N 1
ATOM 639 C CA . VAL A 1 85 ? 3.994 -21.912 12.631 1.00 93.19 85 VAL A CA 1
ATOM 640 C C . VAL A 1 85 ? 4.298 -23.306 12.072 1.00 93.19 85 VAL A C 1
ATOM 642 O O . VAL A 1 85 ? 4.509 -23.449 10.869 1.00 93.19 85 VAL A O 1
ATOM 645 N N . ALA A 1 86 ? 4.258 -24.345 12.910 1.00 92.56 86 ALA A N 1
ATOM 646 C CA . ALA A 1 86 ? 4.490 -25.722 12.475 1.00 92.56 86 ALA A CA 1
ATOM 647 C C . ALA A 1 86 ? 3.418 -26.211 11.486 1.00 92.56 86 ALA A C 1
ATOM 649 O O . ALA A 1 86 ? 3.745 -26.822 10.470 1.00 92.56 86 ALA A O 1
ATOM 650 N N . THR A 1 87 ? 2.142 -25.904 11.741 1.00 93.06 87 THR A N 1
ATOM 651 C CA . THR A 1 87 ? 1.045 -26.270 10.827 1.00 93.06 87 THR A CA 1
ATOM 652 C C . THR A 1 87 ? 1.139 -25.534 9.492 1.00 93.06 87 THR A C 1
ATOM 654 O O . THR A 1 87 ? 0.946 -26.155 8.447 1.00 93.06 87 THR A O 1
ATOM 657 N N . LEU A 1 88 ? 1.527 -24.255 9.498 1.00 95.00 88 LEU A N 1
ATOM 658 C CA . LEU A 1 88 ? 1.777 -23.484 8.277 1.00 95.00 88 LEU A CA 1
ATOM 659 C C . LEU A 1 88 ? 2.948 -24.048 7.460 1.00 95.00 88 LEU A C 1
ATOM 661 O O . LEU A 1 88 ? 2.841 -24.153 6.241 1.00 95.00 88 LEU A O 1
ATOM 665 N N . ALA A 1 89 ? 4.035 -24.462 8.117 1.00 94.31 89 ALA A N 1
ATOM 666 C CA . ALA A 1 89 ? 5.190 -25.061 7.447 1.00 94.31 89 ALA A CA 1
ATOM 667 C C . ALA A 1 89 ? 4.840 -26.396 6.769 1.00 94.31 89 ALA A C 1
ATOM 669 O O . ALA A 1 89 ? 5.210 -26.615 5.615 1.00 94.31 89 ALA A O 1
ATOM 670 N N . VAL A 1 90 ? 4.080 -27.265 7.446 1.00 94.69 90 VAL A N 1
ATOM 671 C CA . VAL A 1 90 ? 3.606 -28.530 6.857 1.00 94.69 90 VAL A CA 1
ATOM 672 C C . VAL A 1 90 ? 2.662 -28.262 5.688 1.00 94.69 90 VAL A C 1
ATOM 674 O O . VAL A 1 90 ? 2.802 -28.880 4.636 1.00 94.69 90 VAL A O 1
ATOM 677 N N . PHE A 1 91 ? 1.737 -27.311 5.834 1.00 94.69 91 PHE A N 1
ATOM 678 C CA . PHE A 1 91 ? 0.803 -26.967 4.766 1.00 94.69 91 PHE A CA 1
ATOM 679 C C . PHE A 1 91 ? 1.530 -26.430 3.527 1.00 94.69 91 PHE A C 1
ATOM 681 O O . PHE A 1 91 ? 1.240 -26.863 2.416 1.00 94.69 91 PHE A O 1
ATOM 688 N N . LEU A 1 92 ? 2.527 -25.557 3.709 1.00 92.62 92 LEU A N 1
ATOM 689 C CA . LEU A 1 92 ? 3.361 -25.051 2.617 1.00 92.62 92 LEU A CA 1
ATOM 690 C C . LEU A 1 92 ? 4.209 -26.149 1.968 1.00 92.62 92 LEU A C 1
ATOM 692 O O . LEU A 1 92 ? 4.338 -26.154 0.748 1.00 92.62 92 LEU A O 1
ATOM 696 N N . ALA A 1 93 ? 4.741 -27.097 2.742 1.00 90.81 93 ALA A N 1
ATOM 697 C CA . ALA A 1 93 ? 5.485 -28.233 2.200 1.00 90.81 93 ALA A CA 1
ATOM 698 C C . ALA A 1 93 ? 4.593 -29.153 1.351 1.00 90.81 93 ALA A C 1
ATOM 700 O O . ALA A 1 93 ? 5.004 -29.584 0.275 1.00 90.81 93 ALA A O 1
ATOM 701 N N . VAL A 1 94 ? 3.356 -29.408 1.793 1.00 92.38 94 VAL A N 1
ATOM 702 C CA . VAL A 1 94 ? 2.365 -30.178 1.024 1.00 92.38 94 VAL A CA 1
ATOM 703 C C . VAL A 1 94 ? 1.946 -29.420 -0.232 1.00 92.38 94 VAL A C 1
ATOM 705 O O . VAL A 1 94 ? 1.885 -30.017 -1.302 1.00 92.38 94 VAL A O 1
ATOM 708 N N . LEU A 1 95 ? 1.708 -28.109 -0.131 1.00 92.56 95 LEU A N 1
ATOM 709 C CA . LEU A 1 95 ? 1.368 -27.282 -1.288 1.00 92.56 95 LEU A CA 1
ATOM 710 C C . LEU A 1 95 ? 2.512 -27.268 -2.307 1.00 92.56 95 LEU A C 1
ATOM 712 O O . LEU A 1 95 ? 2.266 -27.403 -3.499 1.00 92.56 95 LEU A O 1
ATOM 716 N N . TYR A 1 96 ? 3.755 -27.156 -1.836 1.00 91.31 96 TYR A N 1
ATOM 717 C CA . TYR A 1 96 ? 4.946 -27.225 -2.675 1.00 91.31 96 TYR A CA 1
ATOM 718 C C . TYR A 1 96 ? 5.066 -28.585 -3.363 1.00 91.31 96 TYR A C 1
ATOM 720 O O . TYR A 1 96 ? 5.306 -28.622 -4.560 1.00 91.31 96 TYR A O 1
ATOM 728 N N . PHE A 1 97 ? 4.829 -29.695 -2.657 1.00 86.56 97 PHE A N 1
ATOM 729 C CA . PHE A 1 97 ? 4.837 -31.030 -3.265 1.00 86.56 97 PHE A CA 1
ATOM 730 C C . PHE A 1 97 ? 3.686 -31.253 -4.254 1.00 86.56 97 PHE A C 1
ATOM 732 O O . PHE A 1 97 ? 3.874 -31.937 -5.254 1.00 86.56 97 PHE A O 1
ATOM 739 N N . ALA A 1 98 ? 2.510 -30.679 -3.997 1.00 83.31 98 ALA A N 1
ATOM 740 C CA . ALA A 1 98 ? 1.348 -30.794 -4.877 1.00 83.31 98 ALA A CA 1
ATOM 741 C C . ALA A 1 98 ? 1.444 -29.893 -6.121 1.00 83.31 98 ALA A C 1
ATOM 743 O O . ALA A 1 98 ? 0.857 -30.209 -7.152 1.00 83.31 98 ALA A O 1
ATOM 744 N N . LEU A 1 99 ? 2.159 -28.768 -6.020 1.00 83.88 99 LEU A N 1
ATOM 745 C CA . LEU A 1 99 ? 2.367 -27.806 -7.108 1.00 83.88 99 LEU A CA 1
ATOM 746 C C . LEU A 1 99 ? 3.720 -27.970 -7.802 1.00 83.88 99 LEU A C 1
ATOM 748 O O . LEU A 1 99 ? 3.953 -27.299 -8.807 1.00 83.88 99 LEU A O 1
ATOM 752 N N . ALA A 1 100 ? 4.612 -28.816 -7.279 1.00 70.50 100 ALA A N 1
ATOM 753 C CA . ALA A 1 100 ? 5.872 -29.122 -7.929 1.00 70.50 100 ALA A CA 1
ATOM 754 C C . ALA A 1 100 ? 5.554 -29.763 -9.289 1.00 70.50 100 ALA A C 1
ATOM 756 O O . ALA A 1 100 ? 4.968 -30.848 -9.323 1.00 70.50 100 ALA A O 1
ATOM 757 N N . PRO A 1 101 ? 5.896 -29.104 -10.411 1.00 63.31 101 PRO A N 1
ATOM 758 C CA . PRO A 1 101 ? 5.764 -29.723 -11.718 1.00 63.31 101 PRO A CA 1
ATOM 759 C C . PRO A 1 101 ? 6.611 -30.996 -11.719 1.00 63.31 101 PRO A C 1
ATOM 761 O O . PRO A 1 101 ? 7.731 -30.983 -11.199 1.00 63.31 101 PRO A O 1
ATOM 764 N N . GLU A 1 102 ? 6.060 -32.088 -12.260 1.00 63.16 102 GLU A N 1
ATOM 765 C CA . GLU A 1 102 ? 6.779 -33.354 -12.402 1.00 63.16 102 GLU A CA 1
ATOM 766 C C . GLU A 1 102 ? 8.212 -33.091 -12.886 1.00 63.16 102 GLU A C 1
ATOM 768 O O . GLU A 1 102 ? 8.402 -32.310 -13.829 1.00 63.16 102 GLU A O 1
ATOM 773 N N . PRO A 1 103 ? 9.234 -33.704 -12.260 1.00 59.47 103 PRO A N 1
ATOM 774 C CA . PRO A 1 103 ? 10.592 -33.576 -12.747 1.00 59.47 103 PRO A CA 1
ATOM 775 C C . PRO A 1 103 ? 10.627 -34.177 -14.151 1.00 59.47 103 PRO A C 1
ATOM 777 O O . PRO A 1 103 ? 10.560 -35.395 -14.318 1.00 59.47 103 PRO A O 1
ATOM 780 N N . ALA A 1 104 ? 10.701 -33.304 -15.158 1.00 52.25 104 ALA A N 1
ATOM 781 C CA . ALA A 1 104 ? 10.831 -33.701 -16.547 1.00 52.25 104 ALA A CA 1
ATOM 782 C C . ALA A 1 104 ? 11.956 -34.745 -16.668 1.00 52.25 104 ALA A C 1
ATOM 784 O O . ALA A 1 104 ? 13.006 -34.589 -16.026 1.00 52.25 104 ALA A O 1
ATOM 785 N N . PRO A 1 105 ? 11.754 -35.819 -17.452 1.00 55.25 105 PRO A N 1
ATOM 786 C CA . PRO A 1 105 ? 12.757 -36.855 -17.615 1.00 55.25 105 PRO A CA 1
ATOM 787 C C . PRO A 1 105 ? 14.062 -36.206 -18.074 1.00 55.25 105 PRO A C 1
ATOM 789 O O . PRO A 1 105 ? 14.095 -35.470 -19.060 1.00 55.25 105 PRO A O 1
ATOM 792 N N . ARG A 1 106 ? 15.136 -36.456 -17.318 1.00 46.62 106 ARG A N 1
ATOM 793 C CA . ARG A 1 106 ? 16.493 -36.043 -17.672 1.00 46.62 106 ARG A CA 1
ATOM 794 C C . ARG A 1 106 ? 16.837 -36.670 -19.020 1.00 46.62 106 ARG A C 1
ATOM 796 O O . ARG A 1 106 ? 17.217 -37.835 -19.080 1.00 46.62 106 ARG A O 1
ATOM 803 N N . ILE A 1 107 ? 16.698 -35.895 -20.091 1.00 47.47 107 ILE A N 1
ATOM 804 C CA . ILE A 1 107 ? 17.308 -36.208 -21.376 1.00 47.47 107 ILE A CA 1
ATOM 805 C C . ILE A 1 107 ? 18.811 -36.070 -21.150 1.00 47.47 107 ILE A C 1
ATOM 807 O O . ILE A 1 107 ? 19.340 -34.971 -20.988 1.00 47.47 107 ILE A O 1
ATOM 811 N N . THR A 1 108 ? 19.484 -37.210 -21.069 1.00 49.97 108 THR A N 1
ATOM 812 C CA . THR A 1 108 ? 20.927 -37.335 -21.229 1.00 49.97 108 THR A CA 1
ATOM 813 C C . THR A 1 108 ? 21.281 -36.872 -22.640 1.00 49.97 108 THR A C 1
ATOM 815 O O . THR A 1 108 ? 21.264 -37.664 -23.579 1.00 49.97 108 THR A O 1
ATOM 818 N N . ALA A 1 109 ? 21.533 -35.573 -22.804 1.00 45.59 109 ALA A N 1
ATOM 819 C CA . ALA A 1 109 ? 22.215 -35.039 -23.973 1.00 45.59 109 ALA A CA 1
ATOM 820 C C . ALA A 1 109 ? 23.713 -35.296 -23.787 1.00 45.59 109 ALA A C 1
ATOM 822 O O . ALA A 1 109 ? 24.452 -34.499 -23.210 1.00 45.59 109 ALA A O 1
ATOM 823 N N . ASP A 1 110 ? 24.098 -36.492 -24.205 1.00 52.91 110 ASP A N 1
ATOM 824 C CA . ASP A 1 110 ? 25.457 -36.882 -24.526 1.00 52.91 110 ASP A CA 1
ATOM 825 C C . ASP A 1 110 ? 25.804 -36.216 -25.865 1.00 52.91 110 ASP A C 1
ATOM 827 O O . ASP A 1 110 ? 25.426 -36.718 -26.915 1.00 52.91 110 ASP A O 1
ATOM 831 N N . GLU A 1 111 ? 26.417 -35.030 -25.840 1.00 46.97 111 GLU A N 1
ATOM 832 C CA . GLU A 1 111 ? 27.221 -34.555 -26.971 1.00 46.97 111 GLU A CA 1
ATOM 833 C C . GLU A 1 111 ? 28.227 -33.505 -26.486 1.00 46.97 111 GLU A C 1
ATOM 835 O O . GLU A 1 111 ? 27.947 -32.312 -26.346 1.00 46.97 111 GLU A O 1
ATOM 840 N N . ALA A 1 112 ? 29.427 -33.982 -26.166 1.00 51.12 112 ALA A N 1
ATOM 841 C CA . ALA A 1 112 ? 30.592 -33.135 -25.992 1.00 51.12 112 ALA A CA 1
ATOM 842 C C . ALA A 1 112 ? 30.961 -32.493 -27.345 1.00 51.12 112 ALA A C 1
ATOM 844 O O . ALA A 1 112 ? 31.041 -33.210 -28.345 1.00 51.12 112 ALA A O 1
ATOM 845 N N . PRO A 1 113 ? 31.257 -31.182 -27.417 1.00 56.81 113 PRO A N 1
ATOM 846 C CA . PRO A 1 113 ? 31.856 -30.619 -28.614 1.00 56.81 113 PRO A CA 1
ATOM 847 C C . PRO A 1 113 ? 33.263 -31.202 -28.781 1.00 56.81 113 PRO A C 1
ATOM 849 O O . PRO A 1 113 ? 34.159 -30.986 -27.963 1.00 56.81 113 PRO A O 1
ATOM 852 N N . THR A 1 114 ? 33.442 -31.957 -29.860 1.00 48.09 114 THR A N 1
ATOM 853 C CA . THR A 1 114 ? 34.735 -32.421 -30.362 1.00 48.09 114 THR A CA 1
ATOM 854 C C . THR A 1 114 ? 35.735 -31.259 -30.423 1.00 48.09 114 THR A C 1
ATOM 856 O O . THR A 1 114 ? 35.447 -30.264 -31.097 1.00 48.09 114 THR A O 1
ATOM 859 N N . PRO A 1 115 ? 36.921 -31.351 -29.793 1.00 55.16 115 PRO A N 1
ATOM 860 C CA . PRO A 1 115 ? 38.002 -30.428 -30.092 1.00 55.16 115 PRO A CA 1
ATOM 861 C C . PRO A 1 115 ? 38.444 -30.669 -31.536 1.00 55.16 115 PRO A C 1
ATOM 863 O O . PRO A 1 115 ? 38.782 -31.788 -31.924 1.00 55.16 115 PRO A O 1
ATOM 866 N N . ILE A 1 116 ? 38.413 -29.613 -32.344 1.00 46.66 116 ILE A N 1
ATOM 867 C CA . ILE A 1 116 ? 38.908 -29.644 -33.715 1.00 46.66 116 ILE A CA 1
ATOM 868 C C . ILE A 1 116 ? 40.405 -29.944 -33.634 1.00 46.66 116 ILE A C 1
ATOM 870 O O . ILE A 1 116 ? 41.205 -29.143 -33.150 1.00 46.66 116 ILE A O 1
ATOM 874 N N . SER A 1 117 ? 40.748 -31.151 -34.064 1.00 40.59 117 SER A N 1
ATOM 875 C CA . SER A 1 117 ? 42.103 -31.646 -34.220 1.00 40.59 117 SER A CA 1
ATOM 876 C C . SER A 1 117 ? 42.807 -30.819 -35.300 1.00 40.59 117 SER A C 1
ATOM 878 O O . SER A 1 117 ? 42.591 -31.029 -36.492 1.00 40.59 117 SER A O 1
ATOM 880 N N . SER A 1 118 ? 43.643 -29.861 -34.893 1.00 47.25 118 SER A N 1
ATOM 881 C CA . SER A 1 118 ? 44.662 -29.262 -35.763 1.00 47.25 118 SER A CA 1
ATOM 882 C C . SER A 1 118 ? 45.792 -30.272 -35.949 1.00 47.25 118 SER A C 1
ATOM 884 O O . SER A 1 118 ? 46.841 -30.191 -35.310 1.00 47.25 118 SER A O 1
ATOM 886 N N . ALA A 1 119 ? 45.543 -31.266 -36.800 1.00 46.19 119 ALA A N 1
ATOM 887 C CA . ALA A 1 119 ? 46.576 -32.141 -37.325 1.00 46.19 119 ALA A CA 1
ATOM 888 C C . ALA A 1 119 ? 47.378 -31.407 -38.408 1.00 46.19 119 ALA A C 1
ATOM 890 O O . ALA A 1 119 ? 46.850 -30.657 -39.226 1.00 46.19 119 ALA A O 1
ATOM 891 N N . ALA A 1 120 ? 48.682 -31.638 -38.346 1.00 49.91 120 ALA A N 1
ATOM 892 C CA . ALA A 1 120 ? 49.725 -31.025 -39.136 1.00 49.91 120 ALA A CA 1
ATOM 893 C C . ALA A 1 120 ? 49.567 -31.218 -40.652 1.00 49.91 120 ALA A C 1
ATOM 895 O O . ALA A 1 120 ? 49.089 -32.242 -41.134 1.00 49.91 120 ALA A O 1
ATOM 896 N N . GLY A 1 121 ? 50.100 -30.247 -41.389 1.00 37.88 121 GLY A N 1
ATOM 897 C CA . GLY A 1 121 ? 50.294 -30.314 -42.828 1.00 37.88 121 GLY A CA 1
ATOM 898 C C . GLY A 1 121 ? 51.333 -29.297 -43.279 1.00 37.88 121 GLY A C 1
ATOM 899 O O . GLY A 1 121 ? 51.006 -28.360 -43.994 1.00 37.88 121 GLY A O 1
ATOM 900 N N . SER A 1 122 ? 52.585 -29.470 -42.847 1.00 48.12 122 SER A N 1
ATOM 901 C CA . SER A 1 122 ? 53.725 -28.953 -43.609 1.00 48.12 122 SER A CA 1
ATOM 902 C C . SER A 1 122 ? 53.826 -29.732 -44.919 1.00 48.12 122 SER A C 1
ATOM 904 O O . SER A 1 122 ? 53.898 -30.961 -44.874 1.00 48.12 122 SER A O 1
ATOM 906 N N . PRO A 1 123 ? 54.001 -29.050 -46.055 1.00 49.97 123 PRO A N 1
ATOM 907 C CA . PRO A 1 123 ? 54.916 -29.539 -47.063 1.00 49.97 123 PRO A CA 1
ATOM 908 C C . PRO A 1 123 ? 56.161 -28.656 -47.048 1.00 49.97 123 PRO A C 1
ATOM 910 O O . PRO A 1 123 ? 56.166 -27.508 -47.489 1.00 49.97 123 PRO A O 1
ATOM 913 N N . ALA A 1 124 ? 57.244 -29.233 -46.536 1.00 49.28 124 ALA A N 1
ATOM 914 C CA . ALA A 1 124 ? 58.568 -28.847 -46.972 1.00 49.28 124 ALA A CA 1
ATOM 915 C C . ALA A 1 124 ? 58.705 -29.271 -48.441 1.00 49.28 124 ALA A C 1
ATOM 917 O O . ALA A 1 124 ? 58.853 -30.452 -48.743 1.00 49.28 124 ALA A O 1
ATOM 918 N N . THR A 1 125 ? 58.674 -28.304 -49.349 1.00 42.34 125 THR A N 1
ATOM 919 C CA . THR A 1 125 ? 59.317 -28.432 -50.658 1.00 42.34 125 THR A CA 1
ATOM 920 C C . THR A 1 125 ? 60.342 -27.324 -50.767 1.00 42.34 125 THR A C 1
ATOM 922 O O . THR A 1 125 ? 60.042 -26.198 -51.155 1.00 42.34 125 THR A O 1
ATOM 925 N N . ALA A 1 126 ? 61.569 -27.674 -50.393 1.00 50.66 126 ALA A N 1
ATOM 926 C CA . ALA A 1 126 ? 62.744 -27.040 -50.947 1.00 50.66 126 ALA A CA 1
ATOM 927 C C . ALA A 1 126 ? 62.791 -27.398 -52.437 1.00 50.66 126 ALA A C 1
ATOM 929 O O . ALA A 1 126 ? 62.989 -28.554 -52.793 1.00 50.66 126 ALA A O 1
ATOM 930 N N . ASN A 1 127 ? 62.595 -26.404 -53.294 1.00 46.44 127 ASN A N 1
ATOM 931 C CA . ASN A 1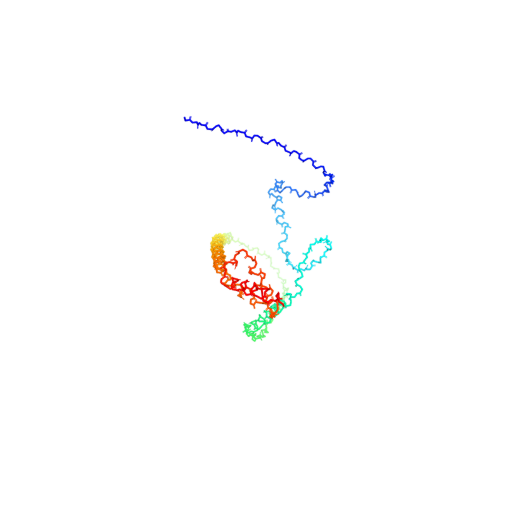 127 ? 63.235 -26.375 -54.597 1.00 46.44 127 ASN A CA 1
ATOM 932 C C . ASN A 1 127 ? 63.798 -24.973 -54.777 1.00 46.44 127 ASN A C 1
ATOM 934 O O . ASN A 1 127 ? 63.076 -24.003 -54.992 1.00 46.44 127 ASN A O 1
ATOM 938 N N . ALA A 1 128 ? 65.116 -24.908 -54.613 1.00 51.03 128 ALA A N 1
ATOM 939 C CA . ALA A 1 128 ? 65.942 -23.817 -55.068 1.00 51.03 128 ALA A CA 1
ATOM 940 C C . ALA A 1 128 ? 65.772 -23.698 -56.586 1.00 51.03 128 ALA A C 1
ATOM 942 O O . ALA A 1 128 ? 66.191 -24.567 -57.348 1.00 51.03 128 ALA A O 1
ATOM 943 N N . GLY A 1 129 ? 65.120 -22.623 -57.001 1.00 39.50 129 GLY A N 1
ATOM 944 C CA . GLY A 1 129 ? 65.186 -22.096 -58.348 1.00 39.50 129 GLY A CA 1
ATOM 945 C C . GLY A 1 129 ? 65.409 -20.605 -58.206 1.00 39.50 129 GLY A C 1
ATOM 946 O O . GLY A 1 129 ? 64.523 -19.905 -57.722 1.00 39.50 129 GLY A O 1
ATOM 947 N N . ASP A 1 130 ? 66.603 -20.151 -58.580 1.00 49.97 130 ASP A N 1
ATOM 948 C CA . ASP A 1 130 ? 66.915 -18.752 -58.849 1.00 49.97 130 ASP A CA 1
ATOM 949 C C . ASP A 1 130 ? 65.868 -18.186 -59.821 1.00 49.97 130 ASP A C 1
ATOM 951 O O . ASP A 1 130 ? 65.966 -18.318 -61.040 1.00 49.97 130 ASP A O 1
ATOM 955 N N . GLN A 1 131 ? 64.829 -17.565 -59.277 1.00 46.28 131 GLN A N 1
ATOM 956 C CA . GLN A 1 131 ? 64.073 -16.533 -59.960 1.00 46.28 131 GLN A CA 1
ATOM 957 C C . GLN A 1 131 ? 64.140 -15.312 -59.064 1.00 46.28 131 GLN A C 1
ATOM 959 O O . GLN A 1 131 ? 63.622 -15.305 -57.947 1.00 46.28 131 GLN A O 1
ATOM 964 N N . ALA A 1 132 ? 64.830 -14.287 -59.559 1.00 54.91 132 ALA A N 1
ATOM 965 C CA . ALA A 1 132 ? 64.790 -12.953 -58.995 1.00 54.91 132 ALA A CA 1
ATOM 966 C C . ALA A 1 132 ? 63.329 -12.587 -58.673 1.00 54.91 132 ALA A C 1
ATOM 968 O O . ALA A 1 132 ? 62.458 -12.840 -59.512 1.00 54.91 132 ALA A O 1
ATOM 969 N N . PRO A 1 133 ? 63.027 -12.010 -57.495 1.00 53.38 133 PRO A N 1
ATOM 970 C CA . PRO A 1 133 ? 61.687 -11.529 -57.220 1.00 53.38 133 PRO A CA 1
ATOM 971 C C . PRO A 1 133 ? 61.410 -10.385 -58.196 1.00 53.38 133 PRO A C 1
ATOM 973 O O . PRO A 1 133 ? 61.845 -9.253 -57.989 1.00 53.38 133 PRO A O 1
ATOM 976 N N . VAL A 1 134 ? 60.723 -10.690 -59.297 1.00 55.25 134 VAL A N 1
ATOM 977 C CA . VAL A 1 134 ? 60.130 -9.676 -60.161 1.00 55.25 134 VAL A CA 1
ATOM 978 C C . VAL A 1 134 ? 59.084 -9.001 -59.287 1.00 55.25 134 VAL A C 1
ATOM 980 O O . VAL A 1 134 ? 58.022 -9.565 -59.024 1.00 55.25 134 VAL A O 1
ATOM 983 N N . ALA A 1 135 ? 59.442 -7.839 -58.739 1.00 55.31 135 ALA A N 1
ATOM 984 C CA . ALA A 1 135 ? 58.518 -6.991 -58.011 1.00 55.31 135 ALA A CA 1
ATOM 985 C C . ALA A 1 135 ? 57.280 -6.818 -58.901 1.00 55.31 135 ALA A C 1
ATOM 987 O O . ALA A 1 135 ? 57.441 -6.405 -60.053 1.00 55.31 135 ALA A O 1
ATOM 988 N N . PRO A 1 136 ? 56.068 -7.179 -58.441 1.00 60.78 136 PRO A N 1
ATOM 989 C CA . PRO A 1 136 ? 54.889 -6.911 -59.237 1.00 60.78 136 PRO A CA 1
ATOM 990 C C . PRO A 1 136 ? 54.847 -5.399 -59.442 1.00 60.78 136 PRO A C 1
ATOM 992 O O . PRO A 1 136 ? 54.795 -4.645 -58.469 1.00 60.78 136 PRO A O 1
ATOM 995 N N . GLU A 1 137 ? 54.912 -4.946 -60.694 1.00 56.91 137 GLU A N 1
ATOM 996 C CA . GLU A 1 137 ? 54.539 -3.581 -61.045 1.00 56.91 137 GLU A CA 1
ATOM 997 C C . GLU A 1 137 ? 53.051 -3.446 -60.712 1.00 56.91 137 GLU A C 1
ATOM 999 O O . GLU A 1 137 ? 52.169 -3.725 -61.525 1.00 56.91 137 GLU A O 1
ATOM 1004 N N . ILE A 1 138 ? 52.755 -3.104 -59.456 1.00 60.19 138 ILE A N 1
ATOM 1005 C CA . ILE A 1 138 ? 51.411 -2.748 -59.032 1.00 60.19 138 ILE A CA 1
ATOM 1006 C C . ILE A 1 138 ? 51.089 -1.479 -59.809 1.00 60.19 138 ILE A C 1
ATOM 1008 O O . ILE A 1 138 ? 51.593 -0.398 -59.503 1.00 60.19 138 ILE A O 1
ATOM 1012 N N . SER A 1 139 ? 50.296 -1.624 -60.867 1.00 71.56 139 SER A N 1
ATOM 1013 C CA . SER A 1 139 ? 49.896 -0.487 -61.680 1.00 71.56 139 SER A CA 1
ATOM 1014 C C . SER A 1 139 ? 49.155 0.517 -60.794 1.00 71.56 139 SER A C 1
ATOM 1016 O O . SER A 1 139 ? 48.361 0.137 -59.929 1.00 71.56 139 SER A O 1
ATOM 1018 N N . ALA A 1 140 ? 49.388 1.814 -61.004 1.00 75.06 140 ALA A N 1
ATOM 1019 C CA . ALA A 1 140 ? 48.720 2.873 -60.242 1.00 75.06 140 ALA A CA 1
ATOM 1020 C C . ALA A 1 140 ? 47.179 2.733 -60.260 1.00 75.06 140 ALA A C 1
ATOM 1022 O O . ALA A 1 140 ? 46.506 3.102 -59.301 1.00 75.06 140 ALA A O 1
ATOM 1023 N N . ALA A 1 141 ? 46.624 2.114 -61.310 1.00 75.88 141 ALA A N 1
ATOM 1024 C CA . ALA A 1 141 ? 45.207 1.778 -61.421 1.00 75.88 141 ALA A CA 1
ATOM 1025 C C . ALA A 1 141 ? 44.741 0.718 -60.401 1.00 75.88 141 ALA A C 1
ATOM 1027 O O . ALA A 1 141 ? 43.638 0.828 -59.867 1.00 75.88 141 ALA A O 1
ATOM 1028 N N . ALA A 1 142 ? 45.566 -0.288 -60.091 1.00 79.50 142 ALA A N 1
ATOM 1029 C CA . ALA A 1 142 ? 45.245 -1.295 -59.080 1.00 79.50 142 ALA A CA 1
ATOM 1030 C C . ALA A 1 142 ? 45.265 -0.708 -57.657 1.00 79.50 142 ALA A C 1
ATOM 1032 O O . ALA A 1 142 ? 44.420 -1.071 -56.838 1.00 79.50 142 ALA A O 1
ATOM 1033 N N . VAL A 1 143 ? 46.176 0.235 -57.380 1.00 82.31 143 VAL A N 1
ATOM 1034 C CA . VAL A 1 143 ? 46.208 0.974 -56.104 1.00 82.31 143 VAL A CA 1
ATOM 1035 C C . VAL A 1 143 ? 44.973 1.865 -55.968 1.00 82.31 143 VAL A C 1
ATOM 1037 O O . VAL A 1 143 ? 44.292 1.790 -54.950 1.00 82.31 143 VAL A O 1
ATOM 1040 N N . ALA A 1 144 ? 44.614 2.617 -57.014 1.00 81.06 144 ALA A N 1
ATOM 1041 C CA . ALA A 1 144 ? 43.421 3.466 -57.010 1.00 81.06 144 ALA A CA 1
ATOM 1042 C C . ALA A 1 144 ? 42.123 2.661 -56.787 1.00 81.06 144 ALA A C 1
ATOM 1044 O O . ALA A 1 144 ? 41.297 3.033 -55.956 1.00 81.06 144 ALA A O 1
ATOM 1045 N N . ALA A 1 145 ? 41.971 1.506 -57.449 1.00 83.62 145 ALA A N 1
ATOM 1046 C CA . ALA A 1 145 ? 40.811 0.631 -57.252 1.00 83.62 145 ALA A CA 1
ATOM 1047 C C . ALA A 1 145 ? 40.770 -0.006 -55.847 1.00 83.62 145 ALA A C 1
ATOM 1049 O O . ALA A 1 145 ? 39.693 -0.243 -55.293 1.00 83.62 145 ALA A O 1
ATOM 1050 N N . ALA A 1 146 ? 41.932 -0.302 -55.254 1.00 85.31 146 ALA A N 1
ATOM 1051 C CA . ALA A 1 146 ? 42.016 -0.805 -53.885 1.00 85.31 146 ALA A CA 1
ATOM 1052 C C . ALA A 1 146 ? 41.675 0.284 -52.852 1.00 85.31 146 ALA A C 1
ATOM 1054 O O . ALA A 1 146 ? 40.982 -0.003 -51.872 1.00 85.31 146 ALA A O 1
ATOM 1055 N N . GLU A 1 147 ? 42.106 1.525 -53.081 1.00 89.94 147 GLU A N 1
ATOM 1056 C CA . GLU A 1 147 ? 41.756 2.673 -52.241 1.00 89.94 147 GLU A CA 1
ATOM 1057 C C . GLU A 1 147 ? 40.260 2.994 -52.308 1.00 89.94 147 GLU A C 1
ATOM 1059 O O . GLU A 1 147 ? 39.643 3.170 -51.259 1.00 89.94 147 GLU A O 1
ATOM 1064 N N . GLU A 1 148 ? 39.645 2.960 -53.492 1.00 88.94 148 GLU A N 1
ATOM 1065 C CA . GLU A 1 148 ? 38.200 3.177 -53.658 1.00 88.94 148 GLU A CA 1
ATOM 1066 C C . GLU A 1 148 ? 37.359 2.098 -52.953 1.00 88.94 148 GLU A C 1
ATOM 1068 O O . GLU A 1 148 ? 36.383 2.392 -52.259 1.00 88.94 148 GLU A O 1
ATOM 1073 N N . ARG A 1 149 ? 37.768 0.824 -53.032 1.00 91.44 149 ARG A N 1
ATOM 1074 C CA . ARG A 1 149 ? 37.116 -0.248 -52.256 1.00 91.44 149 ARG A CA 1
ATOM 1075 C C . ARG A 1 149 ? 37.257 -0.026 -50.756 1.00 91.44 149 ARG A C 1
ATOM 1077 O O . ARG A 1 149 ? 36.328 -0.301 -49.998 1.00 91.44 149 ARG A O 1
ATOM 1084 N N . ARG A 1 150 ? 38.413 0.465 -50.311 1.00 91.94 150 ARG A N 1
ATOM 1085 C CA . ARG A 1 150 ? 38.675 0.724 -48.896 1.00 91.94 150 ARG A CA 1
ATOM 1086 C C . ARG A 1 150 ? 37.841 1.897 -48.376 1.00 91.94 150 ARG A C 1
ATOM 1088 O O . ARG A 1 150 ? 37.280 1.785 -47.288 1.00 91.94 150 ARG A O 1
ATOM 1095 N N . THR A 1 151 ? 37.707 2.982 -49.138 1.00 91.56 151 THR A N 1
ATOM 1096 C CA . THR A 1 151 ? 36.845 4.116 -48.762 1.00 91.56 151 THR A CA 1
ATOM 1097 C C . THR A 1 151 ? 35.371 3.720 -48.746 1.00 91.56 151 THR A C 1
ATOM 1099 O O . THR A 1 151 ? 34.677 4.069 -47.791 1.00 91.56 151 THR A O 1
ATOM 1102 N N . ALA A 1 152 ? 34.909 2.912 -49.705 1.00 92.38 152 ALA A N 1
ATOM 1103 C CA . ALA A 1 152 ? 33.546 2.378 -49.712 1.00 92.38 152 ALA A CA 1
ATOM 1104 C C . ALA A 1 152 ? 33.250 1.497 -48.481 1.00 92.38 152 ALA A C 1
ATOM 1106 O O . ALA A 1 152 ? 32.199 1.635 -47.852 1.00 92.38 152 ALA A O 1
ATOM 1107 N N . LEU A 1 153 ? 34.194 0.634 -48.081 1.00 95.31 153 LEU A N 1
ATOM 1108 C CA . LEU A 1 153 ? 34.061 -0.175 -46.863 1.00 95.31 153 LEU A CA 1
ATOM 1109 C C . LEU A 1 153 ? 34.005 0.689 -45.596 1.00 95.31 153 LEU A C 1
ATOM 1111 O O . LEU A 1 153 ? 33.204 0.403 -44.704 1.00 95.31 153 LEU A O 1
ATOM 1115 N N . TYR A 1 154 ? 34.819 1.746 -45.510 1.00 93.94 154 TYR A N 1
ATOM 1116 C CA . TYR A 1 154 ? 34.769 2.669 -44.374 1.00 93.94 154 TYR A CA 1
ATOM 1117 C C . TYR A 1 154 ? 33.465 3.468 -44.329 1.00 93.94 154 TYR A C 1
ATOM 1119 O O . TYR A 1 154 ? 32.890 3.589 -43.251 1.00 93.94 154 TYR A O 1
ATOM 1127 N N . ALA A 1 155 ? 32.967 3.956 -45.467 1.00 94.94 155 ALA A N 1
ATOM 1128 C CA . ALA A 1 155 ? 31.692 4.670 -45.532 1.00 94.94 155 ALA A CA 1
ATOM 1129 C C . ALA A 1 155 ? 30.535 3.796 -45.021 1.00 94.94 155 ALA A C 1
ATOM 1131 O O . ALA A 1 155 ? 29.806 4.194 -44.115 1.00 94.94 155 ALA A O 1
ATOM 1132 N N . HIS A 1 156 ? 30.449 2.551 -45.496 1.00 94.94 156 HIS A N 1
ATOM 1133 C CA . HIS A 1 156 ? 29.438 1.604 -45.028 1.00 94.94 156 HIS A CA 1
ATOM 1134 C C . HIS A 1 156 ? 29.596 1.256 -43.535 1.00 94.94 156 HIS A C 1
ATOM 1136 O O . HIS A 1 156 ? 28.609 1.133 -42.808 1.00 94.94 156 HIS A O 1
ATOM 1142 N N . ALA A 1 157 ? 30.830 1.127 -43.033 1.00 96.00 157 ALA A N 1
ATOM 1143 C CA . ALA A 1 157 ? 31.070 0.897 -41.608 1.00 96.00 157 ALA A CA 1
ATOM 1144 C C . ALA A 1 157 ? 30.617 2.082 -40.733 1.00 96.00 157 ALA A C 1
ATOM 1146 O O . ALA A 1 157 ? 30.092 1.856 -39.639 1.00 96.00 157 ALA A O 1
ATOM 1147 N N . ILE A 1 158 ? 30.789 3.321 -41.209 1.00 96.38 158 ILE A N 1
ATOM 1148 C CA . ILE A 1 158 ? 30.322 4.534 -40.523 1.00 96.38 158 ILE A CA 1
ATOM 1149 C C . ILE A 1 158 ? 28.792 4.556 -40.476 1.00 96.38 158 ILE A C 1
ATOM 1151 O O . ILE A 1 158 ? 28.238 4.682 -39.387 1.00 96.38 158 ILE A O 1
ATOM 1155 N N . GLU A 1 159 ? 28.105 4.319 -41.597 1.00 96.19 159 GLU A N 1
ATOM 1156 C CA . GLU A 1 159 ? 26.633 4.266 -41.633 1.00 96.19 159 GLU A CA 1
ATOM 1157 C C . GLU A 1 159 ? 26.072 3.199 -40.679 1.00 96.19 159 GLU A C 1
ATOM 1159 O O . GLU A 1 159 ? 25.134 3.445 -39.914 1.00 96.19 159 GLU A O 1
ATOM 1164 N N . GLN A 1 160 ? 26.686 2.011 -40.648 1.00 97.06 160 GLN A N 1
ATOM 1165 C CA . GLN A 1 160 ? 26.292 0.967 -39.702 1.00 97.06 160 GLN A CA 1
ATOM 1166 C C . GLN A 1 160 ? 26.549 1.359 -38.243 1.00 97.06 160 GLN A C 1
ATOM 1168 O O . GLN A 1 160 ? 25.775 0.983 -37.354 1.00 97.06 160 GLN A O 1
ATOM 1173 N N . ALA A 1 161 ? 27.640 2.075 -37.967 1.00 96.88 161 ALA A N 1
ATOM 1174 C CA . ALA A 1 161 ? 27.938 2.565 -36.628 1.00 96.88 161 ALA A CA 1
ATOM 1175 C C . ALA A 1 161 ? 26.915 3.623 -36.191 1.00 96.88 161 ALA A C 1
ATOM 1177 O O . ALA A 1 161 ? 26.389 3.530 -35.079 1.00 96.88 161 ALA A O 1
ATOM 1178 N N . GLU A 1 162 ? 26.564 4.560 -37.071 1.00 97.81 162 GLU A N 1
ATOM 1179 C CA . GLU A 1 162 ? 25.554 5.591 -36.817 1.00 97.81 162 GLU A CA 1
ATOM 1180 C C . GLU A 1 162 ? 24.172 4.985 -36.558 1.00 97.81 162 GLU A C 1
ATOM 1182 O O . GLU A 1 162 ? 23.538 5.310 -35.548 1.00 97.81 162 GLU A O 1
ATOM 1187 N N . ALA A 1 163 ? 23.746 4.019 -37.377 1.00 97.56 163 ALA A N 1
ATOM 1188 C CA . ALA A 1 163 ? 22.487 3.305 -37.173 1.00 97.56 163 ALA A CA 1
ATOM 1189 C C . ALA A 1 163 ? 22.447 2.591 -35.810 1.00 97.56 163 ALA A C 1
ATOM 1191 O O . ALA A 1 163 ? 21.449 2.655 -35.088 1.00 97.56 163 ALA A O 1
ATOM 1192 N N . LYS A 1 164 ? 23.552 1.953 -35.397 1.00 97.06 164 LYS A N 1
ATOM 1193 C CA . LYS A 1 164 ? 23.653 1.305 -34.077 1.00 97.06 164 LYS A CA 1
ATOM 1194 C C . LYS A 1 164 ? 23.614 2.313 -32.929 1.00 97.06 164 LYS A C 1
ATOM 1196 O O . LYS A 1 164 ? 23.040 2.011 -31.879 1.00 97.06 164 LYS A O 1
ATOM 1201 N N . VAL A 1 165 ? 24.220 3.488 -33.092 1.00 98.00 165 VAL A N 1
ATOM 1202 C CA . VAL A 1 165 ? 24.178 4.556 -32.082 1.00 98.00 165 VAL A CA 1
ATOM 1203 C C . VAL A 1 165 ? 22.754 5.087 -31.926 1.00 98.00 165 VAL A C 1
ATOM 1205 O O . VAL A 1 165 ? 22.278 5.183 -30.793 1.00 98.00 165 VAL A O 1
ATOM 1208 N N . GLN A 1 166 ? 22.048 5.339 -33.031 1.00 97.69 166 GLN A N 1
ATOM 1209 C CA . GLN A 1 166 ? 20.645 5.770 -33.010 1.00 97.69 166 GLN A CA 1
ATOM 1210 C C . GLN A 1 166 ? 19.743 4.719 -32.352 1.00 97.69 166 GLN A C 1
ATOM 1212 O O . GLN A 1 166 ? 19.026 5.033 -31.402 1.00 97.69 166 GLN A O 1
ATOM 1217 N N . GLN A 1 167 ? 19.870 3.446 -32.741 1.00 97.81 167 GLN A N 1
ATOM 1218 C CA . GLN A 1 167 ? 19.117 2.354 -32.115 1.00 97.81 167 GLN A CA 1
ATOM 1219 C C . GLN A 1 167 ? 19.367 2.262 -30.604 1.00 97.81 167 GLN A C 1
ATOM 1221 O O . GLN A 1 167 ? 18.430 2.080 -29.822 1.00 97.81 167 GLN A O 1
ATOM 1226 N N . LYS A 1 168 ? 20.622 2.414 -30.161 1.00 97.44 168 LYS A N 1
ATOM 1227 C CA . LYS A 1 168 ? 20.954 2.429 -28.728 1.00 97.44 168 LYS A CA 1
ATOM 1228 C C . LYS A 1 168 ? 20.370 3.648 -28.013 1.00 97.44 168 LYS A C 1
ATOM 1230 O O . LYS A 1 168 ? 19.939 3.512 -26.866 1.00 97.44 168 LYS A O 1
ATOM 1235 N N . ALA A 1 169 ? 20.355 4.818 -28.648 1.00 98.00 169 ALA A N 1
ATOM 1236 C CA . ALA A 1 169 ? 19.758 6.025 -28.084 1.00 98.00 169 ALA A CA 1
ATOM 1237 C C . ALA A 1 169 ? 18.239 5.863 -27.905 1.00 98.00 169 ALA A C 1
ATOM 1239 O O . ALA A 1 169 ? 17.724 6.113 -26.811 1.00 98.00 169 ALA A O 1
ATOM 1240 N N . ASP A 1 170 ? 17.546 5.337 -28.914 1.00 98.25 170 ASP A N 1
ATOM 1241 C CA . ASP A 1 170 ? 16.106 5.071 -28.856 1.00 98.25 170 ASP A CA 1
ATOM 1242 C C . ASP A 1 170 ? 15.754 4.001 -27.822 1.00 98.25 170 ASP A C 1
ATOM 1244 O O . ASP A 1 170 ? 14.811 4.168 -27.046 1.00 98.25 170 ASP A O 1
ATOM 1248 N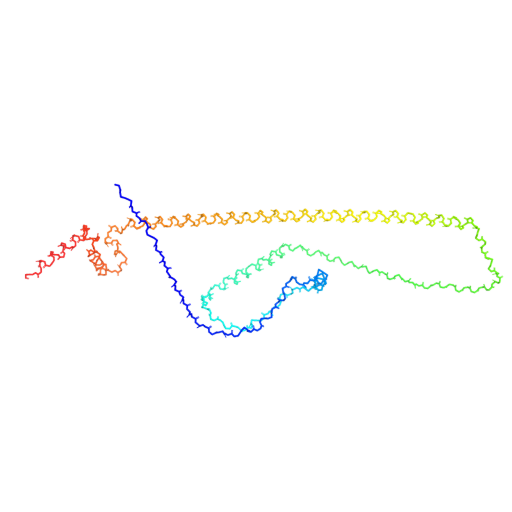 N . ALA A 1 171 ? 16.538 2.922 -27.744 1.00 97.94 171 ALA A N 1
ATOM 1249 C CA . ALA A 1 171 ? 16.356 1.891 -26.725 1.00 97.94 171 ALA A CA 1
ATOM 1250 C C . ALA A 1 171 ? 16.513 2.466 -25.308 1.00 97.94 171 ALA A C 1
ATOM 1252 O O . ALA A 1 171 ? 15.713 2.168 -24.419 1.00 97.94 171 ALA A O 1
ATOM 1253 N N . ARG A 1 172 ? 17.502 3.345 -25.093 1.00 97.94 172 ARG A N 1
ATOM 1254 C CA . ARG A 1 172 ? 17.695 4.036 -23.808 1.00 97.94 172 ARG A CA 1
ATOM 1255 C C . ARG A 1 172 ? 16.543 4.978 -23.484 1.00 97.94 172 ARG A C 1
ATOM 1257 O O . ARG A 1 172 ? 16.123 5.025 -22.328 1.00 97.94 172 ARG A O 1
ATOM 1264 N N . ARG A 1 173 ? 16.026 5.704 -24.475 1.00 98.25 173 ARG A N 1
ATOM 1265 C CA . ARG A 1 173 ? 14.867 6.582 -24.297 1.00 98.25 173 ARG A CA 1
ATOM 1266 C C . ARG A 1 173 ? 13.629 5.779 -23.894 1.00 98.25 173 ARG A C 1
ATOM 1268 O O . ARG A 1 173 ? 13.038 6.078 -22.862 1.00 98.25 173 ARG A O 1
ATOM 1275 N N . LYS A 1 174 ? 13.312 4.708 -24.626 1.00 98.12 174 LYS A N 1
ATOM 1276 C CA . LYS A 1 174 ? 12.183 3.816 -24.308 1.00 98.12 174 LYS A CA 1
ATOM 1277 C C . LYS A 1 174 ? 12.313 3.189 -22.922 1.00 98.12 174 LYS A C 1
ATOM 1279 O O . LYS A 1 174 ? 11.330 3.100 -22.196 1.00 98.12 174 LYS A O 1
ATOM 1284 N N . LEU A 1 175 ? 13.524 2.798 -22.521 1.00 98.38 175 LEU A N 1
ATOM 1285 C CA . LEU A 1 175 ? 13.761 2.256 -21.183 1.00 98.38 175 LEU A CA 1
ATOM 1286 C C . LEU A 1 175 ? 13.520 3.299 -20.079 1.00 98.38 175 LEU A C 1
ATOM 1288 O O . LEU A 1 175 ? 12.991 2.954 -19.024 1.00 98.38 175 LEU A O 1
ATOM 1292 N N . ARG A 1 176 ? 13.893 4.566 -20.302 1.00 98.38 176 ARG A N 1
ATOM 1293 C CA . ARG A 1 176 ? 13.606 5.657 -19.355 1.00 98.38 176 ARG A CA 1
ATOM 1294 C C . ARG A 1 176 ? 12.106 5.916 -19.245 1.00 98.38 176 ARG A C 1
ATOM 1296 O O . ARG A 1 176 ? 11.590 5.898 -18.134 1.00 98.38 176 ARG A O 1
ATOM 1303 N N . GLU A 1 177 ? 11.417 6.043 -20.377 1.00 98.12 177 GLU A N 1
ATOM 1304 C CA . GLU A 1 177 ? 9.960 6.235 -20.422 1.00 98.12 177 GLU A CA 1
ATOM 1305 C C . GLU A 1 177 ? 9.217 5.071 -19.736 1.00 98.12 177 GLU A C 1
ATOM 1307 O O . GLU A 1 177 ? 8.304 5.294 -18.942 1.00 98.12 177 GLU A O 1
ATOM 1312 N N . ALA A 1 178 ? 9.652 3.823 -19.954 1.00 98.19 178 ALA A N 1
ATOM 1313 C CA . ALA A 1 178 ? 9.077 2.651 -19.293 1.00 98.19 178 ALA A CA 1
ATOM 1314 C C . ALA A 1 178 ? 9.279 2.673 -17.768 1.00 98.19 178 ALA A C 1
ATOM 1316 O O . ALA A 1 178 ? 8.337 2.414 -17.020 1.00 98.19 178 ALA A O 1
ATOM 1317 N N . ARG A 1 179 ? 10.482 3.029 -17.294 1.00 98.44 179 ARG A N 1
ATOM 1318 C CA . ARG A 1 179 ? 10.779 3.140 -15.854 1.00 98.44 179 ARG A CA 1
ATOM 1319 C C . ARG A 1 179 ? 9.993 4.263 -15.185 1.00 98.44 179 ARG A C 1
ATOM 1321 O O . ARG A 1 179 ? 9.568 4.112 -14.043 1.00 98.44 179 ARG A O 1
ATOM 1328 N N . GLU A 1 180 ? 9.806 5.389 -15.865 1.00 98.25 180 GLU A N 1
ATOM 1329 C CA . GLU A 1 180 ? 8.983 6.491 -15.359 1.00 98.25 180 GLU A CA 1
ATOM 1330 C C . GLU A 1 180 ? 7.512 6.077 -15.268 1.00 98.25 180 GLU A C 1
ATOM 1332 O O . GLU A 1 180 ? 6.903 6.236 -14.211 1.00 98.25 180 GLU A O 1
ATOM 1337 N N . ALA A 1 181 ? 6.975 5.441 -16.313 1.00 98.12 181 ALA A N 1
ATOM 1338 C CA . ALA A 1 181 ? 5.614 4.914 -16.303 1.00 98.12 181 ALA A CA 1
ATOM 1339 C C . ALA A 1 181 ? 5.398 3.876 -15.186 1.00 98.12 181 ALA A C 1
ATOM 1341 O O . ALA A 1 181 ? 4.359 3.883 -14.522 1.00 98.12 181 ALA A O 1
ATOM 1342 N N . GLU A 1 182 ? 6.376 3.003 -14.943 1.00 98.12 182 GLU A N 1
ATOM 1343 C CA . GLU A 1 182 ? 6.333 2.031 -13.851 1.00 98.12 182 GLU A CA 1
ATOM 1344 C C . GLU A 1 182 ? 6.342 2.716 -12.480 1.00 98.12 182 GLU A C 1
ATOM 1346 O O . GLU A 1 182 ? 5.494 2.411 -11.640 1.00 98.12 182 GLU A O 1
ATOM 1351 N N . ARG A 1 183 ? 7.211 3.712 -12.266 1.00 98.44 183 ARG A N 1
ATOM 1352 C CA . ARG A 1 183 ? 7.228 4.501 -11.022 1.00 98.44 183 ARG A CA 1
ATOM 1353 C C . ARG A 1 183 ? 5.891 5.185 -10.762 1.00 98.44 183 ARG A C 1
ATOM 1355 O O . ARG A 1 183 ? 5.401 5.138 -9.635 1.00 98.44 183 ARG A O 1
ATOM 1362 N N . THR A 1 184 ? 5.277 5.775 -11.786 1.00 98.19 184 THR A N 1
ATOM 1363 C CA . THR A 1 184 ? 3.954 6.399 -11.656 1.00 98.19 184 THR A CA 1
ATOM 1364 C C . THR A 1 184 ? 2.874 5.369 -11.321 1.00 98.19 184 THR A C 1
ATOM 1366 O O . THR A 1 184 ? 2.028 5.633 -10.468 1.00 98.19 184 THR A O 1
ATOM 1369 N N . ARG A 1 185 ? 2.911 4.174 -11.927 1.00 98.44 185 ARG A N 1
ATOM 1370 C CA . ARG A 1 185 ? 1.975 3.083 -11.598 1.00 98.44 185 ARG A CA 1
ATOM 1371 C C . ARG A 1 185 ? 2.132 2.607 -10.156 1.00 98.44 185 ARG A C 1
ATOM 1373 O O . ARG A 1 185 ? 1.127 2.473 -9.463 1.00 98.44 185 ARG A O 1
ATOM 1380 N N . VAL A 1 186 ? 3.367 2.404 -9.699 1.00 98.38 186 VAL A N 1
ATOM 1381 C CA . VAL A 1 186 ? 3.658 1.985 -8.319 1.00 98.38 186 VAL A CA 1
ATOM 1382 C C . VAL A 1 186 ? 3.207 3.052 -7.321 1.00 98.38 186 VAL A C 1
ATOM 1384 O O . VAL A 1 186 ? 2.555 2.718 -6.336 1.00 98.38 186 VAL A O 1
ATOM 1387 N N . GLN A 1 187 ? 3.465 4.336 -7.587 1.00 98.19 187 GLN A N 1
ATOM 1388 C CA . GLN A 1 187 ? 2.971 5.423 -6.732 1.00 98.19 187 GLN A CA 1
ATOM 1389 C C . GLN A 1 187 ? 1.440 5.466 -6.672 1.00 98.19 187 GLN A C 1
ATOM 1391 O O . GLN A 1 187 ? 0.875 5.571 -5.584 1.00 98.19 187 GLN A O 1
ATOM 1396 N N . ALA A 1 188 ? 0.761 5.328 -7.813 1.00 98.50 188 ALA A N 1
ATOM 1397 C CA . ALA A 1 188 ? -0.699 5.300 -7.856 1.00 98.50 188 ALA A CA 1
ATOM 1398 C C . ALA A 1 188 ? -1.284 4.089 -7.107 1.00 98.50 188 ALA A C 1
ATOM 1400 O O . ALA A 1 188 ? -2.319 4.212 -6.451 1.00 98.50 188 ALA A O 1
ATOM 1401 N N . GLN A 1 189 ? -0.631 2.924 -7.175 1.00 98.38 189 GLN A N 1
ATOM 1402 C CA . GLN A 1 189 ? -1.021 1.747 -6.393 1.00 98.38 189 GLN A CA 1
ATOM 1403 C C . GLN A 1 189 ? -0.812 1.964 -4.894 1.00 98.38 189 GLN A C 1
ATOM 1405 O O . GLN A 1 189 ? -1.734 1.717 -4.122 1.00 98.38 189 GLN A O 1
ATOM 1410 N N . GLN A 1 190 ? 0.343 2.491 -4.483 1.00 98.44 190 GLN A N 1
ATOM 1411 C CA . GLN A 1 190 ? 0.609 2.796 -3.075 1.00 98.44 190 GLN A CA 1
ATOM 1412 C C . GLN A 1 190 ? -0.381 3.818 -2.509 1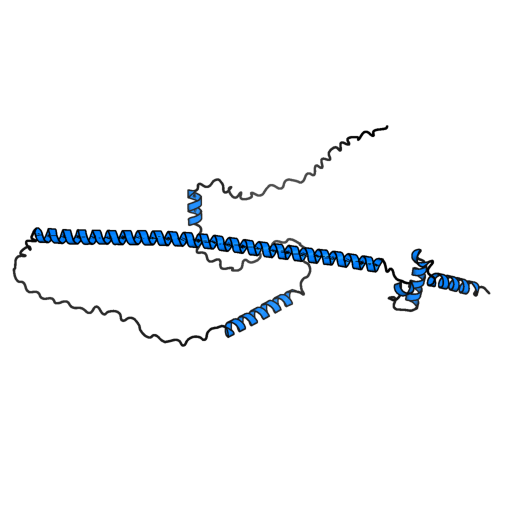.00 98.44 190 GLN A C 1
ATOM 1414 O O . GLN A 1 190 ? -0.806 3.698 -1.361 1.00 98.44 190 GLN A O 1
ATOM 1419 N N . GLU A 1 191 ? -0.784 4.817 -3.297 1.00 98.38 191 GLU A N 1
ATOM 1420 C CA . GLU A 1 191 ? -1.794 5.779 -2.858 1.00 98.38 191 GLU A CA 1
ATOM 1421 C C . GLU A 1 191 ? -3.168 5.121 -2.680 1.00 98.38 191 GLU A C 1
ATOM 1423 O O . GLU A 1 191 ? -3.843 5.389 -1.684 1.00 98.38 191 GLU A O 1
ATOM 1428 N N . ARG A 1 192 ? -3.570 4.236 -3.603 1.00 98.50 192 ARG A N 1
ATOM 1429 C CA . ARG A 1 192 ? -4.818 3.465 -3.479 1.00 98.50 192 ARG A CA 1
ATOM 1430 C C . ARG A 1 192 ? -4.805 2.583 -2.236 1.00 98.50 192 ARG A C 1
ATOM 1432 O O . ARG A 1 192 ? -5.736 2.667 -1.444 1.00 98.50 192 ARG A O 1
ATOM 1439 N N . GLU A 1 193 ? -3.729 1.835 -2.012 1.00 98.38 193 GLU A N 1
ATOM 1440 C CA . GLU A 1 193 ? -3.586 0.987 -0.826 1.00 98.38 193 GLU A CA 1
ATOM 1441 C C . GLU A 1 193 ? -3.612 1.820 0.467 1.00 98.38 193 GLU A C 1
ATOM 1443 O O . GLU A 1 193 ? -4.264 1.450 1.446 1.00 98.38 193 GLU A O 1
ATOM 1448 N N . ARG A 1 194 ? -2.961 2.994 0.475 1.00 98.56 194 ARG A N 1
ATOM 1449 C CA . ARG A 1 194 ? -2.997 3.901 1.631 1.00 98.56 194 ARG A CA 1
ATOM 1450 C C . ARG A 1 194 ? -4.416 4.391 1.911 1.00 98.56 194 ARG A C 1
ATOM 1452 O O . ARG A 1 194 ? -4.819 4.389 3.072 1.00 98.56 194 ARG A O 1
ATOM 1459 N N . ARG A 1 195 ? -5.160 4.783 0.872 1.00 98.44 195 ARG A N 1
ATOM 1460 C CA . ARG A 1 195 ? -6.558 5.225 0.989 1.00 98.44 195 ARG A CA 1
ATOM 1461 C C . ARG A 1 195 ? -7.455 4.097 1.491 1.00 98.44 195 ARG A C 1
ATOM 1463 O O . ARG A 1 195 ? -8.185 4.304 2.451 1.00 98.44 195 ARG A O 1
ATOM 1470 N N . GLU A 1 196 ? -7.339 2.895 0.932 1.00 98.56 196 GLU A N 1
ATOM 1471 C CA . GLU A 1 196 ? -8.103 1.724 1.386 1.00 98.56 196 GLU A CA 1
ATOM 1472 C C . GLU A 1 196 ? -7.809 1.384 2.853 1.00 98.56 196 GLU A C 1
ATOM 1474 O O . GLU A 1 196 ? -8.723 1.123 3.638 1.00 98.56 196 GLU A O 1
ATOM 1479 N N . LYS A 1 197 ? -6.540 1.455 3.267 1.00 98.31 197 LYS A N 1
ATOM 1480 C CA . LYS A 1 197 ? -6.135 1.220 4.658 1.00 98.31 197 LYS A CA 1
ATOM 1481 C C . LYS A 1 197 ? -6.654 2.295 5.612 1.00 98.31 197 LYS A C 1
ATOM 1483 O O . LYS A 1 197 ? -7.023 1.978 6.744 1.00 98.31 197 LYS A O 1
ATOM 1488 N N . GLU A 1 198 ? -6.663 3.553 5.186 1.00 98.38 198 GLU A N 1
ATOM 1489 C CA . GLU A 1 198 ? -7.207 4.671 5.959 1.00 98.38 198 GLU A CA 1
ATOM 1490 C C . GLU A 1 198 ? -8.732 4.557 6.097 1.00 98.38 198 GLU A C 1
ATOM 1492 O O . GLU A 1 198 ? -9.256 4.656 7.206 1.00 98.38 198 GLU A O 1
ATOM 1497 N N . GLU A 1 199 ? -9.436 4.218 5.015 1.00 98.25 199 GLU A N 1
ATOM 1498 C CA . GLU A 1 199 ? -10.876 3.951 5.040 1.00 98.25 199 GLU A CA 1
ATOM 1499 C C . GLU A 1 199 ? -11.232 2.755 5.931 1.00 98.25 199 GLU A C 1
ATOM 1501 O O . GLU A 1 199 ? -12.204 2.819 6.688 1.00 98.25 199 GLU A O 1
ATOM 1506 N N . ALA A 1 200 ? -10.444 1.677 5.891 1.00 98.31 200 ALA A N 1
ATOM 1507 C CA . ALA A 1 200 ? -10.636 0.519 6.761 1.00 98.31 200 ALA A CA 1
ATOM 1508 C C . ALA A 1 200 ? -10.449 0.880 8.244 1.00 98.31 200 ALA A C 1
ATOM 1510 O O . ALA A 1 200 ? -11.248 0.462 9.085 1.00 98.31 200 ALA A O 1
ATOM 1511 N N . ARG A 1 201 ? -9.444 1.706 8.572 1.00 98.19 201 ARG A N 1
ATOM 1512 C CA . ARG A 1 201 ? -9.244 2.222 9.938 1.00 98.19 201 ARG A CA 1
ATOM 1513 C C . ARG A 1 201 ? -10.406 3.102 10.387 1.00 98.19 201 ARG A C 1
ATOM 1515 O O . ARG A 1 201 ? -10.913 2.900 11.484 1.00 98.19 201 ARG A O 1
ATOM 1522 N N . ALA A 1 202 ? -10.871 4.006 9.528 1.00 98.38 202 ALA A N 1
ATOM 1523 C CA . ALA A 1 202 ? -12.009 4.873 9.826 1.00 98.38 202 ALA A CA 1
ATOM 1524 C C . ALA A 1 202 ? -13.324 4.089 10.003 1.00 98.38 202 ALA A C 1
ATOM 1526 O O . ALA A 1 202 ? -14.193 4.489 10.777 1.00 98.38 202 ALA A O 1
ATOM 1527 N N . ARG A 1 203 ? -13.509 2.963 9.299 1.00 98.12 203 ARG A N 1
ATOM 1528 C CA . ARG A 1 203 ? -14.637 2.045 9.548 1.00 98.12 203 ARG A CA 1
ATOM 1529 C C . ARG A 1 203 ? -14.508 1.363 10.907 1.00 98.12 203 ARG A C 1
ATOM 1531 O O . ARG A 1 203 ? -15.433 1.466 11.700 1.00 98.12 203 ARG A O 1
ATOM 1538 N N . ALA A 1 204 ? -13.350 0.778 11.210 1.00 97.94 204 ALA A N 1
ATOM 1539 C CA . ALA A 1 204 ? -13.119 0.116 12.493 1.00 97.94 204 ALA A CA 1
ATOM 1540 C C . ALA A 1 204 ? -13.288 1.065 13.696 1.00 97.94 204 ALA A C 1
ATOM 1542 O O . ALA A 1 204 ? -13.814 0.660 14.729 1.00 97.94 204 ALA A O 1
ATOM 1543 N N . GLU A 1 205 ? -12.877 2.330 13.565 1.00 97.69 205 GLU A N 1
ATOM 1544 C CA . GLU A 1 205 ? -13.073 3.346 14.605 1.00 97.69 205 GLU A CA 1
ATOM 1545 C C . GLU A 1 205 ? -14.555 3.682 14.812 1.00 97.69 205 GLU A C 1
ATOM 1547 O O . GLU A 1 205 ? -15.015 3.726 15.953 1.00 97.69 205 GLU A O 1
ATOM 1552 N N . ARG A 1 206 ? -15.326 3.838 13.726 1.00 98.25 206 ARG A N 1
ATOM 1553 C CA . ARG A 1 206 ? -16.780 4.057 13.814 1.00 98.25 206 ARG A CA 1
ATOM 1554 C C . ARG A 1 206 ? -17.498 2.874 14.456 1.00 98.25 206 ARG A C 1
ATOM 1556 O O . ARG A 1 206 ? -18.333 3.091 15.333 1.00 98.25 206 ARG A O 1
ATOM 1563 N N . ASP A 1 207 ? -17.134 1.652 14.077 1.00 97.94 207 ASP A N 1
ATOM 1564 C CA . ASP A 1 207 ? -17.714 0.434 14.647 1.00 97.94 207 ASP A CA 1
ATOM 1565 C C . ASP A 1 207 ? -17.373 0.312 16.144 1.00 97.94 207 ASP A C 1
ATOM 1567 O O . ASP A 1 207 ? -18.228 -0.043 16.958 1.00 97.94 207 ASP A O 1
ATOM 1571 N N . ALA A 1 208 ? -16.145 0.668 16.539 1.00 97.69 208 ALA A N 1
ATOM 1572 C CA . ALA A 1 208 ? -15.734 0.696 17.941 1.00 97.69 208 ALA A CA 1
ATOM 1573 C C . ALA A 1 208 ? -16.480 1.773 18.749 1.00 97.69 208 ALA A C 1
ATOM 1575 O O . ALA A 1 208 ? -16.899 1.511 19.880 1.00 97.69 208 ALA A O 1
ATOM 1576 N N . GLU A 1 209 ? -16.686 2.966 18.184 1.00 97.88 209 GLU A N 1
ATOM 1577 C CA . GLU A 1 209 ? -17.453 4.033 18.833 1.00 97.88 209 GLU A CA 1
ATOM 1578 C C . GLU A 1 209 ? -18.935 3.652 18.974 1.00 97.88 209 GLU A C 1
ATOM 1580 O O . GLU A 1 209 ? -19.545 3.874 20.022 1.00 97.88 209 GLU A O 1
ATOM 1585 N N . GLU A 1 210 ? -19.533 3.045 17.948 1.00 97.44 210 GLU A N 1
ATOM 1586 C CA . GLU A 1 210 ? -20.900 2.529 18.017 1.00 97.44 210 GLU A CA 1
ATOM 1587 C C . GLU A 1 210 ? -21.033 1.414 19.059 1.00 97.44 210 GLU A C 1
ATOM 1589 O O . GLU A 1 210 ? -21.944 1.460 19.894 1.00 97.44 210 GLU A O 1
ATOM 1594 N N . ALA A 1 211 ? -20.083 0.477 19.102 1.00 96.38 211 ALA A N 1
ATOM 1595 C CA . ALA A 1 211 ? -20.036 -0.557 20.128 1.00 96.38 211 ALA A CA 1
ATOM 1596 C C . ALA A 1 211 ? -19.946 0.056 21.536 1.00 96.38 211 ALA A C 1
ATOM 1598 O O . ALA A 1 211 ? -20.740 -0.308 22.408 1.00 96.38 211 ALA A O 1
ATOM 1599 N N . ALA A 1 212 ? -19.067 1.040 21.750 1.00 96.69 212 ALA A N 1
ATOM 1600 C CA . ALA A 1 212 ? -18.930 1.736 23.029 1.00 96.69 212 ALA A CA 1
ATOM 1601 C C . ALA A 1 212 ? -20.208 2.497 23.426 1.00 96.69 212 ALA A C 1
ATOM 1603 O O . ALA A 1 212 ? -20.647 2.423 24.579 1.00 96.69 212 ALA A O 1
ATOM 1604 N N . ARG A 1 213 ? -20.856 3.185 22.475 1.00 96.56 213 ARG A N 1
ATOM 1605 C CA . ARG A 1 213 ? -22.142 3.865 22.706 1.00 96.56 213 ARG A CA 1
ATOM 1606 C C . ARG A 1 213 ? -23.244 2.874 23.068 1.00 96.56 213 ARG A C 1
ATOM 1608 O O . ARG A 1 213 ? -23.985 3.115 24.021 1.00 96.56 213 ARG A O 1
ATOM 1615 N N . SER A 1 214 ? -23.321 1.746 22.365 1.00 95.00 214 SER A N 1
ATOM 1616 C CA . SER A 1 214 ? -24.307 0.700 22.646 1.00 95.00 214 SER A CA 1
ATOM 1617 C C . SER A 1 214 ? -24.077 0.037 24.012 1.00 95.00 214 SER A C 1
ATOM 1619 O O . SER A 1 214 ? -25.040 -0.206 24.741 1.00 95.00 214 SER A O 1
ATOM 1621 N N . ALA A 1 215 ? -22.819 -0.188 24.410 1.00 93.44 215 ALA A N 1
ATOM 1622 C CA . ALA A 1 215 ? -22.468 -0.726 25.722 1.00 93.44 215 ALA A CA 1
ATOM 1623 C C . ALA A 1 215 ? -22.892 0.233 26.842 1.00 93.44 215 ALA A C 1
ATOM 1625 O O . ALA A 1 215 ? -23.597 -0.172 27.766 1.00 93.44 215 ALA A O 1
ATOM 1626 N N . LYS A 1 216 ? -22.581 1.527 26.699 1.00 93.12 216 LYS A N 1
ATOM 1627 C CA . LYS A 1 216 ? -22.999 2.557 27.658 1.00 93.12 216 LYS A CA 1
ATOM 1628 C C . LYS A 1 216 ? -24.523 2.669 27.763 1.00 93.12 216 LYS A C 1
ATOM 1630 O O . LYS A 1 216 ? -25.053 2.810 28.862 1.00 93.12 216 LYS A O 1
ATOM 1635 N N . ALA A 1 217 ? -25.242 2.566 26.643 1.00 91.12 217 ALA A N 1
ATOM 1636 C CA . ALA A 1 217 ? -26.704 2.555 26.649 1.00 91.12 217 ALA A CA 1
ATOM 1637 C C . ALA A 1 217 ? -27.269 1.329 27.393 1.00 91.12 217 ALA A C 1
ATOM 1639 O O . ALA A 1 217 ? -28.231 1.460 28.150 1.00 91.12 217 ALA A O 1
ATOM 1640 N N . ARG A 1 218 ? -26.653 0.147 27.237 1.00 87.69 218 ARG A N 1
ATOM 1641 C CA . ARG A 1 218 ? -27.037 -1.069 27.977 1.00 87.69 218 ARG A CA 1
ATOM 1642 C C . ARG A 1 218 ? -26.776 -0.941 29.476 1.00 87.69 218 ARG A C 1
ATOM 1644 O O . ARG A 1 218 ? -27.638 -1.328 30.258 1.00 87.69 218 ARG A O 1
ATOM 1651 N N . GLU A 1 219 ? -25.644 -0.370 29.879 1.00 83.75 219 GLU A N 1
ATOM 1652 C CA . GLU A 1 219 ? -25.342 -0.105 31.293 1.00 83.75 219 GLU A CA 1
ATOM 1653 C C . GLU A 1 219 ? -26.344 0.873 31.914 1.00 83.75 219 GLU A C 1
ATOM 1655 O O . GLU A 1 219 ? -26.853 0.626 33.005 1.00 83.75 219 GLU A O 1
ATOM 1660 N N . GLN A 1 220 ? -26.697 1.946 31.201 1.00 84.44 220 GLN A N 1
ATOM 1661 C CA . GLN A 1 220 ? -27.720 2.890 31.657 1.00 84.44 220 GLN A CA 1
ATOM 1662 C C . GLN A 1 220 ? -29.105 2.237 31.749 1.00 84.44 220 GLN A C 1
ATOM 1664 O O . GLN A 1 220 ? -29.825 2.470 32.719 1.00 84.44 220 GLN A O 1
ATOM 1669 N N . ALA A 1 221 ? -29.468 1.380 30.791 1.00 80.19 221 ALA A N 1
ATOM 1670 C CA . ALA A 1 221 ? -30.718 0.623 30.840 1.00 80.19 221 ALA A CA 1
ATOM 1671 C C . ALA A 1 221 ? -30.747 -0.390 32.001 1.00 80.19 221 ALA A C 1
ATOM 1673 O O . ALA A 1 221 ? -31.795 -0.580 32.618 1.00 80.19 221 ALA A O 1
ATOM 1674 N N . ALA A 1 222 ? -29.612 -1.016 32.326 1.00 71.69 222 ALA A N 1
ATOM 1675 C CA . ALA A 1 222 ? -29.483 -1.901 33.482 1.00 71.69 222 ALA A CA 1
ATOM 1676 C C . ALA A 1 222 ? -29.557 -1.124 34.808 1.00 71.69 222 ALA A C 1
ATOM 1678 O O . ALA A 1 222 ? -30.249 -1.555 35.726 1.00 71.69 222 ALA A O 1
AT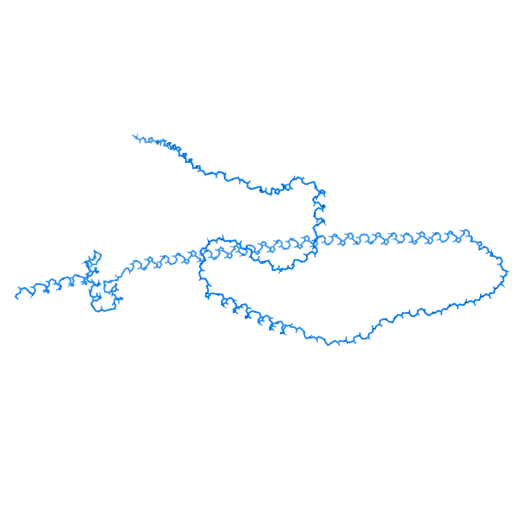OM 1679 N N . ALA A 1 223 ? -28.921 0.048 34.895 1.00 68.19 223 ALA A N 1
ATOM 1680 C CA . ALA A 1 223 ? -28.974 0.911 36.076 1.00 68.19 223 ALA A CA 1
ATOM 1681 C C . ALA A 1 223 ? -30.372 1.512 36.314 1.00 68.19 223 ALA A C 1
ATOM 1683 O O . ALA A 1 223 ? -30.795 1.651 37.460 1.00 68.19 223 ALA A O 1
ATOM 1684 N N . ALA A 1 224 ? -31.113 1.832 35.246 1.00 66.50 224 ALA A N 1
ATOM 1685 C CA . ALA A 1 224 ? -32.491 2.320 35.339 1.00 66.50 224 ALA A CA 1
ATOM 1686 C C . ALA A 1 224 ? -33.478 1.235 35.809 1.00 66.50 224 ALA A C 1
ATOM 1688 O O . ALA A 1 224 ? -34.491 1.552 36.428 1.00 66.50 224 ALA A O 1
ATOM 1689 N N . LYS A 1 225 ? -33.172 -0.043 35.558 1.00 61.72 225 LYS A N 1
ATOM 1690 C CA . LYS A 1 225 ? -33.910 -1.203 36.079 1.00 61.72 225 LYS A CA 1
ATOM 1691 C C . LYS A 1 225 ? -33.325 -1.702 37.404 1.00 61.72 225 LYS A C 1
ATOM 1693 O O . LYS A 1 225 ? -33.183 -2.910 37.564 1.00 61.72 225 LYS A O 1
ATOM 1698 N N . GLY A 1 226 ? -32.958 -0.804 38.328 1.00 58.03 226 GLY A N 1
ATOM 1699 C CA . GLY A 1 226 ? -32.492 -1.184 39.672 1.00 58.03 226 GLY A CA 1
ATOM 1700 C C . GLY A 1 226 ? -33.314 -2.350 40.259 1.00 58.03 226 GLY A C 1
ATOM 1701 O O . GLY A 1 226 ? -34.483 -2.486 39.894 1.00 58.03 226 GLY A O 1
ATOM 1702 N N . PRO A 1 227 ? -32.717 -3.217 41.103 1.00 60.12 227 PRO A N 1
ATOM 1703 C CA . PRO A 1 227 ? -33.309 -4.507 41.485 1.00 60.12 227 PRO A CA 1
ATOM 1704 C C . PRO A 1 227 ? -34.779 -4.328 41.865 1.00 60.12 227 PRO A C 1
ATOM 1706 O O . PRO A 1 227 ? -35.073 -3.482 42.697 1.00 60.12 227 PRO A O 1
ATOM 1709 N N . ALA A 1 228 ? -35.717 -5.062 41.260 1.00 67.12 228 ALA A N 1
ATOM 1710 C CA . ALA A 1 228 ? -37.138 -4.727 41.403 1.00 67.12 228 ALA A CA 1
ATOM 1711 C C . ALA A 1 228 ? -37.654 -4.987 42.828 1.00 67.12 228 ALA A C 1
ATOM 1713 O O . ALA A 1 228 ? -38.720 -4.504 43.208 1.00 67.12 228 ALA A O 1
ATOM 1714 N N . SER A 1 229 ? -36.889 -5.736 43.633 1.00 76.12 229 SER A N 1
ATOM 1715 C CA . SER A 1 229 ? -37.155 -5.951 45.049 1.00 76.12 229 SER A CA 1
ATOM 1716 C C . SER A 1 229 ? -35.887 -6.299 45.853 1.00 76.12 229 SER A C 1
ATOM 1718 O O . SER A 1 229 ? -34.914 -6.830 45.305 1.00 76.12 229 SER A O 1
ATOM 1720 N N . PRO A 1 230 ? -35.911 -6.116 47.189 1.00 80.12 230 PRO A N 1
ATOM 1721 C CA . PRO A 1 230 ? -34.867 -6.611 48.091 1.00 80.12 230 PRO A CA 1
ATOM 1722 C C . PRO A 1 230 ? -34.627 -8.126 47.965 1.00 80.12 230 PRO A C 1
ATOM 1724 O O . PRO A 1 230 ? -33.492 -8.582 48.092 1.00 80.12 230 PRO A O 1
ATOM 1727 N N . GLN A 1 231 ? -35.672 -8.904 47.658 1.00 80.06 231 GLN A N 1
ATOM 1728 C CA . GLN A 1 231 ? -35.575 -10.353 47.451 1.00 80.06 231 GLN A CA 1
ATOM 1729 C C . GLN A 1 231 ? -34.761 -10.723 46.210 1.00 80.06 231 GLN A C 1
ATOM 1731 O O . GLN A 1 231 ? -34.005 -11.691 46.262 1.00 80.06 231 GLN A O 1
ATOM 1736 N N . GLU A 1 232 ? -34.886 -9.963 45.118 1.00 81.75 232 GLU A N 1
ATOM 1737 C CA . GLU A 1 232 ? -34.061 -10.154 43.919 1.00 81.75 232 GLU A CA 1
ATOM 1738 C C . GLU A 1 232 ? -32.609 -9.751 44.178 1.00 81.75 232 GLU A C 1
ATOM 1740 O O . GLU A 1 232 ? -31.693 -10.468 43.779 1.00 81.75 232 GLU A O 1
ATOM 1745 N N . SER A 1 233 ? -32.385 -8.663 44.925 1.00 82.12 233 SER A N 1
ATOM 1746 C CA . SER A 1 233 ? -31.028 -8.225 45.284 1.00 82.12 233 SER A CA 1
ATOM 1747 C C . SER A 1 233 ? -30.273 -9.238 46.158 1.00 82.12 233 SER A C 1
ATOM 1749 O O . SER A 1 233 ? -29.050 -9.320 46.088 1.00 82.12 233 SER A O 1
ATOM 1751 N N . CYS A 1 234 ? -31.005 -10.041 46.938 1.00 86.81 234 CYS A N 1
ATOM 1752 C CA . CYS A 1 234 ? -30.468 -11.068 47.832 1.00 86.81 234 CYS A CA 1
ATOM 1753 C C . CYS A 1 234 ? -30.619 -12.499 47.284 1.00 86.81 234 CYS A C 1
ATOM 1755 O O . CYS A 1 234 ? -30.341 -13.460 48.000 1.00 86.81 234 CYS A O 1
ATOM 1757 N N . ALA A 1 235 ? -31.046 -12.675 46.027 1.00 83.44 235 ALA A N 1
ATOM 1758 C CA . ALA A 1 235 ? -31.266 -13.998 45.437 1.00 83.44 235 ALA A CA 1
ATOM 1759 C C . ALA A 1 235 ? -29.968 -14.811 45.249 1.00 83.44 235 ALA A C 1
ATOM 1761 O O . ALA A 1 235 ? -30.027 -16.036 45.178 1.00 83.44 235 ALA A O 1
ATOM 1762 N N . GLY A 1 236 ? -28.810 -14.142 45.194 1.00 81.62 236 GLY A N 1
ATOM 1763 C CA . GLY A 1 236 ? -27.490 -14.775 45.076 1.00 81.62 236 GLY A CA 1
ATOM 1764 C C . GLY A 1 236 ? -26.901 -15.312 46.388 1.00 81.62 236 GLY A C 1
ATOM 1765 O O . GLY A 1 236 ? -25.878 -15.990 46.351 1.00 81.62 236 GLY A O 1
ATOM 1766 N N . GLU A 1 237 ? -27.517 -15.031 47.541 1.00 85.31 237 GLU A N 1
ATOM 1767 C CA . GLU A 1 237 ? -27.064 -15.529 48.847 1.00 85.31 237 GLU A CA 1
ATOM 1768 C C . GLU A 1 237 ? -27.424 -17.015 49.007 1.00 85.31 237 GLU A C 1
ATOM 1770 O O . GLU A 1 237 ? -28.597 -17.397 49.095 1.00 85.31 237 GLU A O 1
ATOM 1775 N N . THR A 1 238 ? -26.411 -17.879 49.064 1.00 78.62 238 THR A N 1
ATOM 1776 C CA . THR A 1 238 ? -26.595 -19.321 49.255 1.00 78.62 238 THR A CA 1
ATOM 1777 C C . THR A 1 238 ? -26.859 -19.634 50.730 1.00 78.62 238 THR A C 1
ATOM 1779 O O . THR A 1 238 ? -25.938 -19.916 51.493 1.00 78.62 238 THR A O 1
ATOM 1782 N N . GLY A 1 239 ? -28.126 -19.579 51.149 1.00 83.12 239 GLY A N 1
ATOM 1783 C CA . GLY A 1 239 ? -28.573 -20.050 52.466 1.00 83.12 239 GLY A CA 1
ATOM 1784 C C . GLY A 1 239 ? -29.709 -19.222 53.068 1.00 83.12 239 GLY A C 1
ATOM 1785 O O . GLY A 1 239 ? -29.745 -18.006 52.923 1.00 83.12 239 GLY A O 1
ATOM 1786 N N . VAL A 1 240 ? -30.630 -19.874 53.787 1.00 82.94 240 VAL A N 1
ATOM 1787 C CA . VAL A 1 240 ? -31.834 -19.227 54.356 1.00 82.94 240 VAL A CA 1
ATOM 1788 C C . VAL A 1 240 ? -31.476 -18.126 55.361 1.00 82.94 240 VAL A C 1
ATOM 1790 O O . VAL A 1 240 ? -32.073 -17.054 55.348 1.00 82.94 240 VAL A O 1
ATOM 1793 N N . ILE A 1 241 ? -30.461 -18.361 56.200 1.00 85.56 241 ILE A N 1
ATOM 1794 C CA . ILE A 1 241 ? -30.016 -17.400 57.222 1.00 85.56 241 ILE A CA 1
ATOM 1795 C C . ILE A 1 241 ? -29.295 -16.211 56.577 1.00 85.56 241 ILE A C 1
ATOM 1797 O O . ILE A 1 241 ? -29.578 -15.063 56.912 1.00 85.56 241 ILE A O 1
ATOM 1801 N N . ALA A 1 242 ? -28.393 -16.481 55.631 1.00 84.19 242 ALA A N 1
ATOM 1802 C CA . ALA A 1 242 ? -27.608 -15.460 54.942 1.00 84.19 242 ALA A CA 1
ATOM 1803 C C . ALA A 1 242 ? -28.508 -14.556 54.083 1.00 84.19 242 ALA A C 1
ATOM 1805 O O . ALA A 1 242 ? -28.469 -13.330 54.199 1.00 84.19 242 ALA A O 1
ATOM 1806 N N . ARG A 1 243 ? -29.457 -15.164 53.361 1.00 88.00 243 ARG A N 1
ATOM 1807 C CA . ARG A 1 243 ? -30.523 -14.459 52.645 1.00 88.00 243 ARG A CA 1
ATOM 1808 C C . ARG A 1 243 ? -31.407 -13.641 53.586 1.00 88.00 243 ARG A C 1
ATOM 1810 O O . ARG A 1 243 ? -31.674 -12.475 53.310 1.00 88.00 243 ARG A O 1
ATOM 1817 N N . GLY A 1 244 ? -31.792 -14.203 54.733 1.00 85.25 244 GLY A N 1
ATOM 1818 C CA . GLY A 1 244 ? -32.543 -13.488 55.762 1.00 85.25 244 GLY A CA 1
ATOM 1819 C C . GLY A 1 244 ? -31.807 -12.246 56.278 1.00 85.25 244 GLY A C 1
ATOM 1820 O O . GLY A 1 244 ? -32.423 -11.184 56.398 1.00 85.25 244 GLY A O 1
ATOM 1821 N N . PHE A 1 245 ? -30.501 -12.343 56.535 1.00 89.50 245 PHE A N 1
ATOM 1822 C CA . PHE A 1 245 ? -29.667 -11.210 56.953 1.00 89.50 245 PHE A CA 1
ATOM 1823 C C . PHE A 1 245 ? -29.483 -10.172 55.839 1.00 89.50 245 PHE A C 1
ATOM 1825 O O . PHE A 1 245 ? -29.581 -8.972 56.106 1.00 89.50 245 PHE A O 1
ATOM 1832 N N . CYS A 1 246 ? -29.265 -10.615 54.598 1.00 89.88 246 CYS A N 1
ATOM 1833 C CA . CYS A 1 246 ? -29.168 -9.740 53.431 1.00 89.88 246 CYS A CA 1
ATOM 1834 C C . CYS A 1 246 ? -30.452 -8.928 53.246 1.00 89.88 246 CYS A C 1
ATOM 1836 O O . CYS A 1 246 ? -30.396 -7.702 53.158 1.00 89.88 246 CYS A O 1
ATOM 1838 N N . GLU A 1 247 ? -31.614 -9.581 53.277 1.00 89.56 247 GLU A N 1
ATOM 1839 C CA . GLU A 1 247 ? -32.910 -8.923 53.109 1.00 89.56 247 GLU A CA 1
ATOM 1840 C C . GLU A 1 247 ? -33.203 -7.938 54.253 1.00 89.56 247 GLU A C 1
ATOM 1842 O O . GLU A 1 247 ? -33.673 -6.828 54.003 1.00 89.56 247 GLU A O 1
ATOM 1847 N N . ALA A 1 248 ? -32.873 -8.290 55.503 1.00 88.12 248 ALA A N 1
ATOM 1848 C CA . ALA A 1 248 ? -33.011 -7.377 56.642 1.00 88.12 248 ALA A CA 1
ATOM 1849 C C . ALA A 1 248 ? -32.111 -6.140 56.494 1.00 88.12 248 ALA A C 1
ATOM 1851 O O . ALA A 1 248 ? -32.553 -5.009 56.711 1.00 88.12 248 ALA A O 1
ATOM 1852 N N . ARG A 1 249 ? -30.857 -6.339 56.072 1.00 88.38 249 ARG A N 1
ATOM 1853 C CA . ARG A 1 249 ? -29.907 -5.249 55.821 1.00 88.38 249 ARG A CA 1
ATOM 1854 C C . ARG A 1 249 ? -30.331 -4.388 54.630 1.00 88.38 249 ARG A C 1
ATOM 1856 O O . ARG A 1 249 ? -30.180 -3.169 54.690 1.00 88.38 249 ARG A O 1
ATOM 1863 N N . ALA A 1 250 ? -30.876 -4.994 53.576 1.00 88.56 250 ALA A N 1
ATOM 1864 C CA . ALA A 1 250 ? -31.419 -4.293 52.417 1.00 88.56 250 ALA A CA 1
ATOM 1865 C C . ALA A 1 250 ? -32.602 -3.403 52.822 1.00 88.56 250 ALA A C 1
ATOM 1867 O O . ALA A 1 250 ? -32.598 -2.218 52.498 1.00 88.56 250 ALA A O 1
ATOM 1868 N N . CYS A 1 251 ? -33.528 -3.918 53.637 1.00 89.62 251 CYS A N 1
ATOM 1869 C CA . CYS A 1 251 ? -34.647 -3.149 54.190 1.00 89.62 251 CYS A CA 1
ATOM 1870 C C . CYS A 1 251 ? -34.235 -2.001 55.129 1.00 89.62 251 CYS A C 1
ATOM 1872 O O . CYS A 1 251 ? -35.021 -1.083 55.359 1.00 89.62 251 CYS A O 1
ATOM 1874 N N . GLY A 1 252 ? -33.004 -2.016 55.651 1.00 85.44 252 GLY A N 1
ATOM 1875 C CA . GLY A 1 252 ? -32.437 -0.912 56.429 1.00 85.44 252 GLY A CA 1
ATOM 1876 C C . GLY A 1 252 ? -31.971 0.284 55.588 1.00 85.44 252 GLY A C 1
ATOM 1877 O O . GLY A 1 252 ? -31.766 1.368 56.138 1.00 85.44 252 GLY A O 1
ATOM 1878 N N . LYS A 1 253 ? -31.802 0.123 54.269 1.00 87.44 253 LYS A N 1
ATOM 1879 C CA . LYS A 1 253 ? -31.383 1.215 53.377 1.00 87.44 253 LYS A CA 1
ATOM 1880 C C . LYS A 1 253 ? -32.556 2.156 53.077 1.00 87.44 253 LYS A C 1
ATOM 1882 O O . LYS A 1 253 ? -33.698 1.722 52.945 1.00 87.44 253 LYS A O 1
ATOM 1887 N N . ALA A 1 254 ? -32.261 3.449 52.920 1.00 80.88 254 ALA A N 1
ATOM 1888 C CA . ALA A 1 254 ? -33.271 4.490 52.690 1.00 80.88 254 ALA A CA 1
ATOM 1889 C C . ALA A 1 254 ? -34.138 4.237 51.440 1.00 80.88 254 ALA A C 1
ATOM 1891 O O . ALA A 1 254 ? -35.333 4.502 51.466 1.00 80.88 254 ALA A O 1
ATOM 1892 N N . GLU A 1 255 ? -33.545 3.664 50.393 1.00 82.75 255 GLU A N 1
ATOM 1893 C CA . GLU A 1 255 ? -34.202 3.289 49.132 1.00 82.75 255 GLU A CA 1
ATOM 1894 C C . GLU A 1 255 ? -35.263 2.178 49.273 1.00 82.75 255 GLU A C 1
ATOM 1896 O O . GLU A 1 255 ? -36.227 2.171 48.514 1.00 82.75 255 GLU A O 1
ATOM 1901 N N . TRP A 1 256 ? -35.143 1.276 50.258 1.00 86.44 256 TRP A N 1
ATOM 1902 C CA . TRP A 1 256 ? -36.034 0.110 50.412 1.00 86.44 256 TRP A CA 1
ATOM 1903 C C . TRP A 1 256 ? -37.023 0.227 51.573 1.00 86.44 256 TRP A C 1
ATOM 1905 O O . TRP A 1 256 ? -37.916 -0.608 51.704 1.00 86.44 256 TRP A O 1
ATOM 1915 N N . ARG A 1 257 ? -36.903 1.258 52.417 1.00 81.94 257 ARG A N 1
ATOM 1916 C CA . ARG A 1 257 ? -37.732 1.423 53.625 1.00 81.94 257 ARG A CA 1
ATOM 1917 C C . ARG A 1 257 ? -39.232 1.519 53.343 1.00 81.94 257 ARG A C 1
ATOM 1919 O O . ARG A 1 257 ? -40.024 1.022 54.135 1.00 81.94 257 ARG A O 1
ATOM 1926 N N . SER A 1 258 ? -39.615 2.145 52.233 1.00 84.19 258 SER A N 1
ATOM 1927 C CA . SER A 1 258 ? -41.011 2.282 51.796 1.00 84.19 258 SER A CA 1
ATOM 1928 C C . SER A 1 258 ? -41.505 1.097 50.962 1.00 84.19 258 SER A C 1
ATOM 1930 O O . SER A 1 258 ? -42.674 1.059 50.581 1.00 84.19 258 SER A O 1
ATOM 1932 N N . HIS A 1 259 ? -40.642 0.120 50.664 1.00 86.94 259 HIS A N 1
ATOM 1933 C CA . HIS A 1 259 ? -41.010 -1.016 49.833 1.00 86.94 259 HIS A CA 1
ATOM 1934 C C . HIS A 1 259 ? -41.979 -1.950 50.592 1.00 86.94 259 HIS A C 1
ATOM 1936 O O . HIS A 1 259 ? -41.680 -2.316 51.734 1.00 86.94 259 HIS A O 1
ATOM 1942 N N . PRO A 1 260 ? -43.090 -2.420 49.982 1.00 85.12 260 PRO A N 1
ATOM 1943 C CA . PRO A 1 260 ? -44.124 -3.208 50.672 1.00 85.12 260 PRO A CA 1
ATOM 1944 C C . PRO A 1 260 ? -43.599 -4.453 51.399 1.00 85.12 260 PRO A C 1
ATOM 1946 O O . PRO A 1 260 ? -44.077 -4.800 52.477 1.00 85.12 260 PRO A O 1
ATOM 1949 N N . PHE A 1 261 ? -42.584 -5.110 50.828 1.00 88.50 261 PHE A N 1
ATOM 1950 C CA . PHE A 1 261 ? -41.897 -6.244 51.458 1.00 88.50 261 PHE A CA 1
ATOM 1951 C C . PHE A 1 261 ? -41.222 -5.861 52.785 1.00 88.50 261 PHE A C 1
ATOM 1953 O O . PHE A 1 261 ? -41.368 -6.563 53.783 1.00 88.50 261 PHE A O 1
ATOM 1960 N N . CYS A 1 262 ? -40.509 -4.733 52.811 1.00 90.38 262 CYS A N 1
ATOM 1961 C CA . CYS A 1 262 ? -39.798 -4.272 53.998 1.00 90.38 262 CYS A CA 1
ATOM 1962 C C . CYS A 1 262 ? -40.754 -3.754 55.068 1.00 90.38 262 CYS A C 1
ATOM 1964 O O . CYS A 1 262 ? -40.550 -4.051 56.242 1.00 90.38 262 CYS A O 1
ATOM 1966 N N . VAL A 1 263 ? -41.825 -3.062 54.666 1.00 88.94 263 VAL A N 1
ATOM 1967 C CA . VAL A 1 263 ? -42.886 -2.621 55.584 1.00 88.94 263 VAL A CA 1
ATOM 1968 C C . VAL A 1 263 ? -43.513 -3.824 56.289 1.00 88.94 263 VAL A C 1
ATOM 1970 O O . VAL A 1 263 ? -43.478 -3.883 57.516 1.00 88.94 263 VAL A O 1
ATO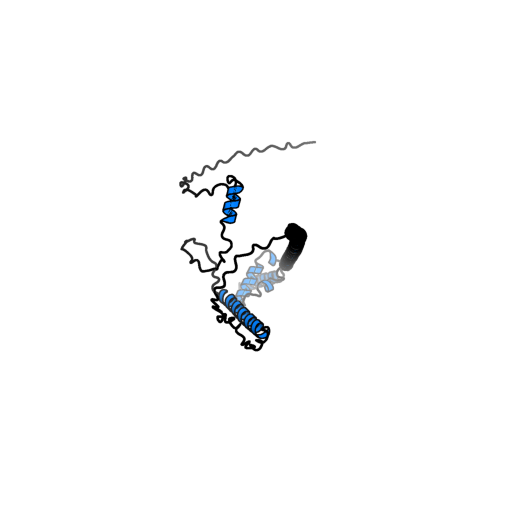M 1973 N N . LYS A 1 264 ? -43.967 -4.840 55.535 1.00 89.88 264 LYS A N 1
ATOM 1974 C CA . LYS A 1 264 ? -44.537 -6.069 56.118 1.00 89.88 264 LYS A CA 1
ATOM 1975 C C . LYS A 1 264 ? -43.576 -6.763 57.077 1.00 89.88 264 LYS A C 1
ATOM 1977 O O . LYS A 1 264 ? -43.978 -7.187 58.153 1.00 89.88 264 LYS A O 1
ATOM 1982 N N . ARG A 1 265 ? -42.300 -6.865 56.707 1.00 86.25 265 ARG A N 1
ATOM 1983 C CA . ARG A 1 265 ? -41.294 -7.532 57.536 1.00 86.25 265 ARG A CA 1
ATOM 1984 C C . ARG A 1 265 ? -41.001 -6.774 58.834 1.00 86.25 265 ARG A C 1
ATOM 1986 O O . ARG A 1 265 ? -40.806 -7.403 59.870 1.00 86.25 265 ARG A O 1
ATOM 1993 N N . ILE A 1 266 ? -40.965 -5.442 58.791 1.00 87.06 266 ILE A N 1
ATOM 1994 C CA . ILE A 1 266 ? -40.795 -4.602 59.986 1.00 87.06 266 ILE A CA 1
ATOM 1995 C C . ILE A 1 266 ? -42.022 -4.731 60.896 1.00 87.06 266 ILE A C 1
ATOM 1997 O O . ILE A 1 266 ? -41.862 -4.921 62.099 1.00 87.06 266 ILE A O 1
ATOM 2001 N N . GLU A 1 267 ? -43.233 -4.690 60.336 1.00 89.25 267 GLU A N 1
ATOM 2002 C CA . GLU A 1 267 ? -44.479 -4.914 61.083 1.00 89.25 267 GLU A CA 1
ATOM 2003 C C . GLU A 1 267 ? -44.506 -6.294 61.751 1.00 89.25 267 GLU A C 1
ATOM 2005 O O . GLU A 1 267 ? -44.904 -6.423 62.909 1.00 89.25 267 GLU A O 1
ATOM 2010 N N . GLU A 1 268 ? -44.052 -7.328 61.045 1.00 88.31 268 GLU A N 1
ATOM 2011 C CA . GLU A 1 268 ? -43.987 -8.694 61.558 1.00 88.31 268 GLU A CA 1
ATOM 2012 C C . GLU A 1 268 ? -42.936 -8.844 62.666 1.00 88.31 268 GLU A C 1
ATOM 2014 O O . GLU A 1 268 ? -43.223 -9.454 63.698 1.00 88.31 268 GLU A O 1
ATOM 2019 N N . GLN A 1 269 ? -41.767 -8.202 62.532 1.00 84.12 269 GLN A N 1
ATOM 2020 C CA . GLN A 1 269 ? -40.792 -8.132 63.624 1.00 84.12 269 GLN A CA 1
ATOM 2021 C C . GLN A 1 269 ? -41.366 -7.412 64.847 1.00 84.12 269 GLN A C 1
ATOM 2023 O O . GLN A 1 269 ? -41.296 -7.953 65.950 1.00 84.12 269 GLN A O 1
ATOM 2028 N N . LEU A 1 270 ? -41.989 -6.244 64.670 1.00 86.06 270 LEU A N 1
ATOM 2029 C CA . LEU A 1 270 ? -42.630 -5.505 65.764 1.00 86.06 270 LEU A CA 1
ATOM 2030 C C . LEU A 1 270 ? -43.717 -6.340 66.456 1.00 86.06 270 LEU A C 1
ATOM 2032 O O . LEU A 1 270 ? -43.800 -6.339 67.685 1.00 86.06 270 LEU A O 1
ATOM 2036 N N . ARG A 1 271 ? -44.501 -7.111 65.691 1.00 87.56 271 ARG A N 1
ATOM 2037 C CA . ARG A 1 271 ? -45.500 -8.041 66.237 1.00 87.56 271 ARG A CA 1
ATOM 2038 C C . ARG A 1 271 ? -44.850 -9.167 67.043 1.00 87.56 271 ARG A C 1
ATOM 2040 O O . ARG A 1 271 ? -45.332 -9.475 68.130 1.00 87.56 271 ARG A O 1
ATOM 2047 N N . SER A 1 272 ? -43.748 -9.739 66.554 1.00 82.94 272 SER A N 1
ATOM 2048 C CA . SER A 1 272 ? -43.028 -10.808 67.261 1.00 82.94 272 SER A CA 1
ATOM 2049 C C . SER A 1 272 ? -42.390 -10.335 68.575 1.00 82.94 272 SER A C 1
ATOM 2051 O O . SER A 1 272 ? -42.444 -11.053 69.569 1.00 82.94 272 SER A O 1
ATOM 2053 N N . PHE A 1 273 ? -41.870 -9.101 68.625 1.00 78.94 273 PHE A N 1
ATOM 2054 C CA . PHE A 1 273 ? -41.346 -8.507 69.860 1.00 78.94 273 PHE A CA 1
ATOM 2055 C C . PHE A 1 273 ? -42.456 -8.109 70.843 1.00 78.94 273 PHE A C 1
ATOM 2057 O O . PHE A 1 273 ? -42.262 -8.214 72.050 1.00 78.94 273 PHE A O 1
ATOM 2064 N N . GLY A 1 274 ? -43.630 -7.701 70.348 1.00 73.81 274 GLY A N 1
ATOM 2065 C CA . GLY A 1 274 ? -44.785 -7.365 71.187 1.00 73.81 274 GLY A CA 1
ATOM 2066 C C . GLY A 1 274 ? -45.483 -8.568 71.836 1.00 73.81 274 GLY A C 1
ATOM 2067 O O . GLY A 1 274 ? -46.148 -8.396 72.852 1.00 73.81 274 GLY A O 1
ATOM 2068 N N . GLN A 1 275 ? -45.337 -9.778 71.286 1.00 61.88 275 GLN A N 1
ATOM 2069 C CA . GLN A 1 275 ? -45.977 -10.997 71.813 1.00 61.88 275 GLN A CA 1
ATOM 2070 C C . GLN A 1 275 ? -45.097 -11.832 72.759 1.00 61.88 275 GLN A C 1
ATOM 2072 O O . GLN A 1 275 ? -45.605 -12.768 73.367 1.00 61.88 275 GLN A O 1
ATOM 2077 N N . GLY A 1 276 ? -43.810 -11.504 72.919 1.00 54.84 276 GLY A N 1
ATOM 2078 C CA . GLY A 1 276 ? -42.880 -12.243 73.790 1.00 54.84 276 GLY A CA 1
ATOM 2079 C C . GLY A 1 276 ? -42.666 -11.651 75.190 1.00 54.84 276 GLY A C 1
ATOM 2080 O O . GLY A 1 276 ? -41.764 -12.095 75.891 1.00 54.84 276 GLY A O 1
ATOM 2081 N N . GLY A 1 277 ? -43.428 -10.621 75.575 1.00 52.44 277 GLY A N 1
ATOM 2082 C CA . GLY A 1 277 ? -43.273 -9.888 76.841 1.00 52.44 277 GLY A CA 1
ATOM 2083 C C . GLY A 1 277 ? -44.294 -10.244 77.928 1.00 52.44 277 GLY A C 1
ATOM 2084 O O . GLY A 1 277 ? -44.674 -9.353 78.686 1.00 52.44 277 GLY A O 1
ATOM 2085 N N . GLY A 1 278 ? -44.773 -11.491 77.962 1.00 45.78 278 GLY A N 1
ATOM 2086 C CA . GLY A 1 278 ? -45.694 -12.019 78.977 1.00 45.78 278 GLY A CA 1
ATOM 2087 C C . GLY A 1 278 ? -45.095 -13.198 79.721 1.00 45.78 278 GLY A C 1
ATOM 2088 O O . GLY A 1 278 ? -44.541 -14.080 79.029 1.00 45.78 278 GLY A O 1
#